Protein AF-A0EVQ6-F1 (afdb_monomer)

Foldseek 3Di:
DQLQDLPAAAADEDEDPVPDDCVVVVVDPLSVVLVVVLVRVLLVVVVVCVLCVPDQAADEAEDEPRPHPDPCSQVVSLVVSQVVVCVVSVRDRRYPYYHHDHCVPDPVSVVNCLLVQLLVCQCVVPDPDPVSQVVQCVVCVQQVHRGSQAAEDSPDTHYGYHYDDDVVVDDDPHHYDHGDGPNDHDDRD

Solvent-accessible surface area (backbone atoms only — not comparable to full-atom values): 11331 Å² total; per-residue (Å²): 114,68,75,77,39,81,90,52,65,45,75,50,75,48,70,60,76,89,74,60,67,38,84,85,24,84,72,32,68,60,54,41,50,54,52,51,52,40,49,52,53,49,52,54,54,50,52,52,46,69,75,35,78,91,50,93,66,80,39,77,43,79,38,57,78,68,96,49,94,53,92,55,51,61,62,51,45,49,53,52,44,32,57,54,43,16,70,73,54,84,65,46,66,42,66,78,46,70,43,78,42,62,47,93,81,28,71,69,51,44,53,50,52,52,54,49,49,35,42,51,37,43,67,64,72,71,64,80,50,69,69,59,46,53,51,27,40,54,54,14,48,42,34,62,36,91,49,47,67,50,26,36,52,92,83,52,70,54,70,24,37,39,67,64,77,56,75,92,79,45,84,82,92,61,59,72,43,85,74,49,48,71,56,73,70,81,78,87,126

InterPro domains:
  IPR024524 Protein of unknown function DUF3800 [PF12686] (51-119)

Radius of gyration: 17.31 Å; Cα contacts (8 Å, |Δi|>4): 218; chains: 1; bounding box: 45×44×40 Å

Organism: Vibrio cholerae (NCBI:txid666)

pLDDT: mean 90.24, std 6.18, range [57.62, 97.44]

Nearest PDB structures (foldseek):
  9bki-assembly1_B  TM=4.692E-01  e=4.356E+00  Acinetobacter baylyi
  8fhw-assembly1_A  TM=4.118E-01  e=7.231E+00  Cryptococcus neoformans H99
  6p6f-assembly1_B  TM=4.031E-01  e=8.208E+00  synthetic construct

Structure (mmCIF, N/CA/C/O backbone):
data_AF-A0EVQ6-F1
#
_entry.id   AF-A0EVQ6-F1
#
loop_
_atom_site.group_PDB
_atom_site.id
_atom_site.type_symbol
_atom_site.label_atom_id
_atom_site.label_alt_id
_atom_site.label_comp_id
_atom_site.label_asym_id
_atom_site.label_entity_id
_atom_site.label_seq_id
_atom_site.pdbx_PDB_ins_code
_atom_site.Cartn_x
_atom_site.Cartn_y
_atom_site.Cartn_z
_atom_site.occupancy
_atom_site.B_iso_or_equiv
_atom_site.auth_seq_id
_atom_site.auth_comp_id
_atom_site.auth_asym_id
_atom_site.auth_atom_id
_atom_site.pdbx_PDB_model_num
ATOM 1 N N . MET A 1 1 ? 9.489 -17.026 4.752 1.00 76.69 1 MET A N 1
ATOM 2 C CA . MET A 1 1 ? 8.547 -17.066 5.892 1.00 76.69 1 MET A CA 1
ATOM 3 C C . MET A 1 1 ? 7.233 -16.344 5.562 1.00 76.69 1 MET A C 1
ATOM 5 O O . MET A 1 1 ? 6.209 -17.010 5.566 1.00 76.69 1 MET A O 1
ATOM 9 N N . PHE A 1 2 ? 7.244 -15.071 5.125 1.00 93.62 2 PHE A N 1
ATOM 10 C CA . PHE A 1 2 ? 6.043 -14.277 4.763 1.00 93.62 2 PHE A CA 1
ATOM 11 C C . PHE A 1 2 ? 4.953 -15.026 3.969 1.00 93.62 2 PHE A C 1
ATOM 13 O O . PHE A 1 2 ? 3.821 -15.115 4.437 1.00 93.62 2 PHE A O 1
ATOM 20 N N . PHE A 1 3 ? 5.265 -15.594 2.795 1.00 94.38 3 PHE A N 1
ATOM 21 C CA . PHE A 1 3 ? 4.249 -16.200 1.914 1.00 94.38 3 PHE A CA 1
ATOM 22 C C . PHE A 1 3 ? 3.548 -17.437 2.492 1.00 94.38 3 PHE A C 1
ATOM 24 O O . PHE A 1 3 ? 2.441 -17.743 2.067 1.00 94.38 3 PHE A O 1
ATOM 31 N N . LYS A 1 4 ? 4.147 -18.110 3.482 1.00 94.38 4 LYS A N 1
ATOM 32 C CA . LYS A 1 4 ? 3.545 -19.275 4.149 1.00 94.38 4 LYS A CA 1
ATOM 33 C C . LYS A 1 4 ? 2.560 -18.887 5.261 1.00 94.38 4 LYS A C 1
ATOM 35 O O . LYS A 1 4 ? 1.714 -19.693 5.625 1.00 94.38 4 LYS A O 1
ATOM 40 N N . HIS A 1 5 ? 2.642 -17.667 5.796 1.00 94.75 5 HIS A N 1
ATOM 41 C CA . HIS A 1 5 ? 1.771 -17.214 6.884 1.00 94.75 5 HIS A CA 1
ATOM 42 C C . HIS A 1 5 ? 0.550 -16.479 6.341 1.00 94.75 5 HIS A C 1
ATOM 44 O O . HIS A 1 5 ? 0.656 -15.354 5.864 1.00 94.75 5 HIS A O 1
ATOM 50 N N . GLN A 1 6 ? -0.622 -17.098 6.421 1.00 91.19 6 GLN A N 1
ATOM 51 C CA . GLN A 1 6 ? -1.858 -16.575 5.824 1.00 91.19 6 GLN A CA 1
ATOM 52 C C . GLN A 1 6 ? -2.337 -15.248 6.444 1.00 91.19 6 GLN A C 1
ATOM 54 O O . GLN A 1 6 ? -3.019 -14.479 5.776 1.00 91.19 6 GLN A O 1
ATOM 59 N N . TRP A 1 7 ? -1.946 -14.966 7.689 1.00 90.50 7 TRP A N 1
ATOM 60 C CA . TRP A 1 7 ? -2.300 -13.754 8.436 1.00 90.50 7 TRP A CA 1
ATOM 61 C C . TRP A 1 7 ? -1.381 -12.552 8.155 1.00 90.50 7 TRP A C 1
ATOM 63 O O . TRP A 1 7 ? -1.706 -11.436 8.545 1.00 90.50 7 TRP A O 1
ATOM 73 N N . LEU A 1 8 ? -0.255 -12.753 7.459 1.00 94.44 8 LEU A N 1
ATOM 74 C CA . LEU A 1 8 ? 0.583 -11.657 6.970 1.00 94.44 8 LEU A CA 1
ATOM 75 C C . LEU A 1 8 ? 0.129 -11.231 5.578 1.00 94.44 8 LEU A C 1
ATOM 77 O O . LEU A 1 8 ? -0.040 -12.076 4.697 1.00 94.44 8 LEU A O 1
ATOM 81 N N . ALA A 1 9 ? 0.026 -9.931 5.339 1.00 95.56 9 ALA A N 1
ATOM 82 C CA . ALA A 1 9 ? -0.284 -9.386 4.027 1.00 95.56 9 ALA A CA 1
ATOM 83 C C . ALA A 1 9 ? 0.573 -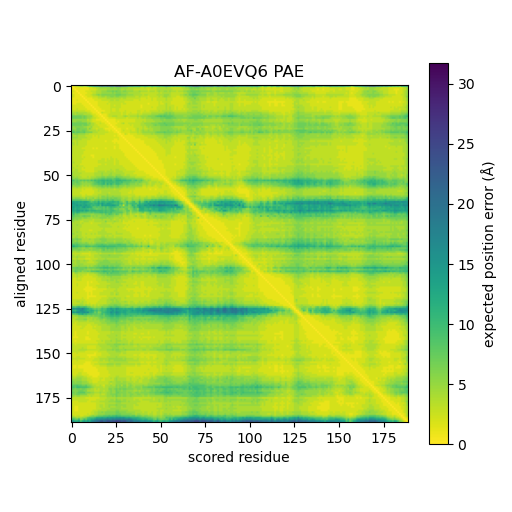8.153 3.738 1.00 95.56 9 ALA A C 1
ATOM 85 O O . ALA A 1 9 ? 0.945 -7.421 4.650 1.00 95.56 9 ALA A O 1
ATOM 86 N N . PHE A 1 10 ? 0.869 -7.930 2.461 1.00 96.56 10 PHE A N 1
ATOM 87 C CA . PHE A 1 10 ? 1.598 -6.763 1.979 1.00 96.56 10 PHE A CA 1
ATOM 88 C C . PHE A 1 10 ? 0.745 -6.045 0.945 1.00 96.56 10 PHE A C 1
ATOM 90 O O . PHE A 1 10 ? 0.234 -6.669 0.017 1.00 96.56 10 PHE A O 1
ATOM 97 N N . HIS A 1 11 ? 0.527 -4.752 1.151 1.00 96.38 11 HIS A N 1
ATOM 98 C CA . HIS A 1 11 ? -0.334 -3.930 0.310 1.00 96.38 11 HIS A CA 1
ATOM 99 C C . HIS A 1 11 ? 0.382 -2.607 0.070 1.00 96.38 11 HIS A C 1
ATOM 101 O O . HIS A 1 11 ? 0.681 -1.897 1.027 1.00 96.38 11 HIS A O 1
ATOM 107 N N . CYS A 1 12 ? 0.637 -2.262 -1.187 1.00 95.88 12 CYS A N 1
ATOM 108 C CA . CYS A 1 12 ? 1.266 -1.000 -1.551 1.00 95.88 12 CYS A CA 1
ATOM 109 C C . CYS A 1 12 ? 0.485 -0.277 -2.647 1.00 95.88 12 CYS A C 1
ATOM 111 O O . CYS A 1 12 ? -0.327 -0.865 -3.364 1.00 95.88 12 CYS A O 1
ATOM 113 N N . ILE A 1 13 ? 0.747 1.022 -2.763 1.00 94.69 13 ILE A N 1
ATOM 114 C CA . ILE A 1 13 ? 0.289 1.850 -3.872 1.00 94.69 13 ILE A CA 1
ATOM 115 C C . ILE A 1 13 ? 1.511 2.414 -4.592 1.00 94.69 13 ILE A C 1
ATOM 117 O O . ILE A 1 13 ? 2.420 2.948 -3.959 1.00 94.69 13 ILE A O 1
ATOM 121 N N . VAL A 1 14 ? 1.534 2.290 -5.915 1.00 93.69 14 VAL A N 1
ATOM 122 C CA . VAL A 1 14 ? 2.584 2.835 -6.773 1.00 93.69 14 VAL A CA 1
ATOM 123 C C . VAL A 1 14 ? 1.986 3.965 -7.592 1.00 93.69 14 VAL A C 1
ATOM 125 O O . VAL A 1 14 ? 1.021 3.772 -8.329 1.00 93.69 14 VAL A O 1
ATOM 128 N N . ILE A 1 15 ? 2.562 5.157 -7.455 1.00 92.19 15 ILE A N 1
ATOM 129 C CA . ILE A 1 15 ? 2.082 6.374 -8.110 1.00 92.19 15 ILE A CA 1
ATOM 130 C C . ILE A 1 15 ? 3.262 7.040 -8.791 1.00 92.19 15 ILE A C 1
ATOM 132 O O . ILE A 1 15 ? 4.271 7.348 -8.153 1.00 92.19 15 ILE A O 1
ATOM 136 N N . ARG A 1 16 ? 3.145 7.297 -10.094 1.00 90.12 16 ARG A N 1
ATOM 137 C CA . ARG A 1 16 ? 4.169 8.070 -10.795 1.00 90.12 16 ARG A CA 1
ATOM 138 C C . ARG A 1 16 ? 4.011 9.545 -10.468 1.00 90.12 16 ARG A C 1
ATOM 140 O O . ARG A 1 16 ? 2.922 10.100 -10.531 1.00 90.12 16 ARG A O 1
ATOM 147 N N . LYS A 1 17 ? 5.120 10.221 -10.183 1.00 88.75 17 LYS A N 1
ATOM 148 C CA . LYS A 1 17 ? 5.089 11.652 -9.852 1.00 88.75 17 LYS A CA 1
ATOM 149 C C . LYS A 1 17 ? 4.441 12.500 -10.958 1.00 88.75 17 LYS A C 1
ATOM 151 O O . LYS A 1 17 ? 3.703 13.424 -10.649 1.00 88.75 17 LYS A O 1
ATOM 156 N N . GLY A 1 18 ? 4.679 12.156 -12.228 1.00 88.12 18 GLY A N 1
ATOM 157 C CA . GLY A 1 18 ? 4.167 12.900 -13.385 1.00 88.12 18 GLY A CA 1
ATOM 158 C C . GLY A 1 18 ? 2.652 12.816 -13.609 1.00 88.12 18 GLY A C 1
ATOM 159 O O . GLY A 1 18 ? 2.107 13.681 -14.284 1.00 88.12 18 GLY A O 1
ATOM 160 N N . ILE A 1 19 ? 1.966 11.821 -13.033 1.00 89.62 19 ILE A N 1
ATOM 161 C CA . ILE A 1 19 ? 0.504 11.680 -13.166 1.00 89.62 19 ILE A CA 1
ATOM 162 C C . ILE A 1 19 ? -0.264 12.338 -12.013 1.00 89.62 19 ILE A C 1
ATOM 164 O O . ILE A 1 19 ? -1.486 12.419 -12.065 1.00 89.62 19 ILE A O 1
ATOM 168 N N . VAL A 1 20 ? 0.428 12.814 -10.973 1.00 91.12 20 VAL A N 1
ATOM 169 C CA . VAL A 1 20 ? -0.210 13.487 -9.835 1.00 91.12 20 VAL A CA 1
ATOM 170 C C . VAL A 1 20 ? -0.628 14.897 -10.246 1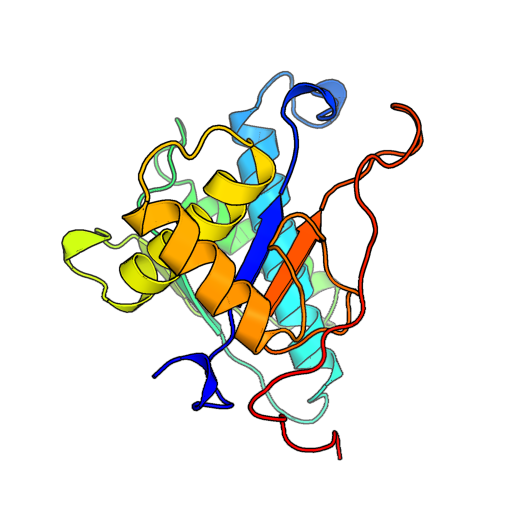.00 91.12 20 VAL A C 1
ATOM 172 O O . VAL A 1 20 ? 0.215 15.768 -10.473 1.00 91.12 20 VAL A O 1
ATOM 175 N N . ASP A 1 21 ? -1.936 15.147 -10.294 1.00 91.00 21 ASP A N 1
ATOM 176 C CA . ASP A 1 21 ? -2.463 16.495 -10.498 1.00 91.00 21 ASP A CA 1
ATOM 177 C C . ASP A 1 21 ? -2.447 17.290 -9.187 1.00 91.00 21 ASP A C 1
ATOM 179 O O . ASP A 1 21 ? -3.324 17.180 -8.328 1.00 91.00 21 ASP A O 1
ATOM 183 N N . LYS A 1 22 ? -1.427 18.138 -9.051 1.00 90.94 22 LYS A N 1
ATOM 184 C CA . LYS A 1 22 ? -1.206 18.977 -7.870 1.00 90.94 22 LYS A CA 1
ATOM 185 C C . LYS A 1 22 ? -2.344 19.954 -7.556 1.00 90.94 22 LYS A C 1
ATOM 187 O O . LYS A 1 22 ? -2.376 20.459 -6.435 1.00 90.94 22 LYS A O 1
ATOM 192 N N . LYS A 1 23 ? -3.269 20.228 -8.484 1.00 92.69 23 LYS A N 1
ATOM 193 C CA . LYS A 1 23 ? -4.424 21.108 -8.224 1.00 92.69 23 LYS A CA 1
ATOM 194 C C . LYS A 1 23 ? -5.317 20.567 -7.107 1.00 92.69 23 LYS A C 1
ATOM 196 O O . LYS A 1 23 ? -5.897 21.347 -6.365 1.00 92.69 23 LYS A O 1
ATOM 201 N N . TYR A 1 24 ? -5.360 19.246 -6.925 1.00 91.12 24 TYR A N 1
ATOM 202 C CA . TYR A 1 24 ? -6.093 18.599 -5.828 1.00 91.12 24 TYR A CA 1
ATOM 203 C C . TYR A 1 24 ? -5.297 18.520 -4.514 1.00 91.12 24 TYR A C 1
ATOM 205 O O . TYR A 1 24 ? -5.753 17.928 -3.524 1.00 91.12 24 TYR A O 1
ATOM 213 N N . HIS A 1 25 ? -4.090 19.083 -4.495 1.00 92.50 25 HIS A N 1
ATOM 214 C CA . HIS A 1 25 ? -3.109 18.934 -3.424 1.00 92.50 25 HIS A CA 1
ATOM 215 C C . HIS A 1 25 ? -2.424 20.258 -3.075 1.00 92.50 25 HIS A C 1
ATOM 217 O O . HIS A 1 25 ? -1.292 20.235 -2.612 1.00 92.50 25 HIS A O 1
ATOM 223 N N . ASP A 1 26 ? -3.076 21.397 -3.314 1.00 91.25 26 ASP A N 1
ATOM 224 C CA . ASP A 1 26 ? -2.560 22.733 -2.978 1.00 91.25 26 ASP A CA 1
ATOM 225 C C . ASP A 1 26 ? -1.154 23.005 -3.544 1.00 91.25 26 ASP A C 1
ATOM 227 O O . ASP A 1 26 ? -0.331 23.689 -2.942 1.00 91.25 26 ASP A O 1
ATOM 231 N N . GLY A 1 27 ? -0.835 22.421 -4.705 1.00 91.06 27 GLY A N 1
ATOM 232 C CA . GLY A 1 27 ? 0.500 22.538 -5.290 1.00 91.06 27 GLY A CA 1
ATOM 233 C C . GLY A 1 27 ? 1.577 21.658 -4.633 1.00 91.06 27 GLY A C 1
ATOM 234 O O . GLY A 1 27 ? 2.727 21.711 -5.075 1.00 91.06 27 GLY A O 1
ATOM 235 N N . ASP A 1 28 ? 1.238 20.836 -3.635 1.00 89.56 28 ASP A N 1
ATOM 236 C CA . ASP A 1 28 ? 2.178 20.130 -2.761 1.00 89.56 28 ASP A CA 1
ATOM 237 C C . ASP A 1 28 ? 2.156 18.598 -2.934 1.00 89.56 28 ASP A C 1
ATOM 239 O O . ASP A 1 28 ? 1.167 17.909 -2.670 1.00 89.56 28 ASP A O 1
ATOM 243 N N . TYR A 1 29 ? 3.304 18.040 -3.328 1.00 89.81 29 TYR A N 1
ATOM 244 C CA . TYR A 1 29 ? 3.495 16.592 -3.426 1.00 89.81 29 TYR A CA 1
ATOM 245 C C . TYR A 1 29 ? 3.495 15.888 -2.064 1.00 89.81 29 TYR A C 1
ATOM 247 O O . TYR A 1 29 ? 3.107 14.723 -2.002 1.00 89.81 29 TYR A O 1
ATOM 255 N N . ASP A 1 30 ? 3.893 16.564 -0.982 1.00 88.50 30 ASP A N 1
ATOM 256 C CA . ASP A 1 30 ? 3.803 15.997 0.367 1.00 88.50 30 ASP A CA 1
ATOM 257 C C . ASP A 1 30 ? 2.337 15.773 0.757 1.00 88.50 30 ASP A C 1
ATOM 259 O O . ASP A 1 30 ? 1.945 14.687 1.190 1.00 88.50 30 ASP A O 1
ATOM 263 N N . LEU A 1 31 ? 1.487 16.777 0.519 1.00 89.75 31 LEU A N 1
ATOM 264 C CA . LEU A 1 31 ? 0.053 16.642 0.741 1.00 89.75 31 LEU A CA 1
ATOM 265 C C . LEU A 1 31 ? -0.554 15.544 -0.143 1.00 89.75 31 LEU A C 1
ATOM 267 O O . LEU A 1 31 ? -1.395 14.777 0.331 1.00 89.75 31 LEU A O 1
ATOM 271 N N . ALA A 1 32 ? -0.119 15.431 -1.402 1.00 92.44 32 ALA A N 1
ATOM 272 C CA . ALA A 1 32 ? -0.528 14.337 -2.279 1.00 92.44 32 ALA A CA 1
ATOM 273 C C . ALA A 1 32 ? -0.167 12.969 -1.682 1.00 92.44 32 ALA A C 1
ATOM 275 O O . ALA A 1 32 ? -1.049 12.126 -1.504 1.00 92.44 32 ALA A O 1
ATOM 276 N N . MET A 1 33 ? 1.094 12.773 -1.286 1.00 90.31 33 MET A N 1
ATOM 277 C CA . MET A 1 33 ? 1.577 11.545 -0.650 1.00 90.31 33 MET A CA 1
ATOM 278 C C . MET A 1 33 ? 0.745 11.189 0.589 1.00 90.31 33 MET A C 1
ATOM 280 O O . MET A 1 33 ? 0.260 10.062 0.695 1.00 90.31 33 MET A O 1
ATOM 284 N N . ARG A 1 34 ? 0.499 12.150 1.489 1.00 89.69 34 ARG A N 1
ATOM 285 C CA . ARG A 1 34 ? -0.314 11.933 2.697 1.00 89.69 34 ARG A CA 1
ATOM 286 C C . ARG A 1 34 ? -1.756 11.541 2.370 1.00 89.69 34 ARG A C 1
ATOM 288 O O . ARG A 1 34 ? -2.289 10.620 2.994 1.00 89.69 34 ARG A O 1
ATOM 295 N N . LYS A 1 35 ? -2.391 12.179 1.378 1.00 92.31 35 LYS A N 1
ATOM 296 C CA . LYS A 1 35 ? -3.745 11.805 0.922 1.00 92.31 35 LYS A CA 1
ATOM 297 C C . LYS A 1 35 ? -3.766 10.396 0.323 1.00 92.31 35 LYS A C 1
ATOM 299 O O . LYS A 1 35 ? -4.670 9.623 0.633 1.00 92.31 35 LYS A O 1
ATOM 304 N N . HIS A 1 36 ? -2.769 10.033 -0.482 1.00 93.12 36 HIS A N 1
ATOM 305 C CA . HIS A 1 36 ? -2.664 8.696 -1.069 1.00 93.12 36 HIS A CA 1
ATOM 306 C C . HIS A 1 36 ? -2.434 7.608 -0.017 1.00 93.12 36 HIS A C 1
ATOM 308 O O . HIS A 1 36 ? -3.124 6.589 -0.041 1.00 93.12 36 HIS A O 1
ATOM 314 N N . PHE A 1 37 ? -1.542 7.843 0.947 1.00 91.25 37 PHE A N 1
ATOM 315 C CA . PHE A 1 37 ? -1.323 6.933 2.071 1.00 91.25 37 PHE A CA 1
ATOM 316 C C . PHE A 1 37 ? -2.600 6.757 2.906 1.00 91.25 37 PHE A C 1
ATOM 318 O O . PHE A 1 37 ? -3.039 5.632 3.151 1.00 91.25 37 PHE A O 1
ATOM 325 N N . THR A 1 38 ? -3.273 7.866 3.237 1.00 92.56 38 THR A N 1
ATOM 326 C CA . THR A 1 38 ? -4.577 7.845 3.922 1.00 92.56 38 THR A CA 1
ATOM 327 C C . THR A 1 38 ? -5.597 7.010 3.151 1.00 92.56 38 THR A C 1
ATOM 329 O O . THR A 1 38 ? -6.291 6.173 3.732 1.00 92.56 38 THR A O 1
ATOM 332 N N . LYS A 1 39 ? -5.659 7.184 1.826 1.00 93.00 39 LYS A N 1
ATOM 333 C CA . LYS A 1 39 ? -6.581 6.446 0.961 1.00 93.00 39 LYS A CA 1
ATOM 334 C C . LYS A 1 39 ? -6.274 4.951 0.914 1.00 93.00 39 LYS A C 1
ATOM 336 O O . LYS A 1 39 ? -7.216 4.154 0.928 1.00 93.00 39 LYS A O 1
ATOM 341 N N . LEU A 1 40 ? -4.997 4.566 0.864 1.00 93.38 40 LEU A N 1
ATOM 342 C CA . LEU A 1 40 ? -4.581 3.165 0.916 1.00 93.38 40 LEU A CA 1
ATOM 343 C C . LEU A 1 40 ? -5.107 2.517 2.199 1.00 93.38 40 LEU A C 1
ATOM 345 O O . LEU A 1 40 ? -5.881 1.563 2.121 1.00 93.38 40 LEU A O 1
ATOM 349 N N . ILE A 1 41 ? -4.780 3.087 3.361 1.00 93.56 41 ILE A N 1
ATOM 350 C CA . ILE A 1 41 ? -5.194 2.545 4.661 1.00 93.56 41 ILE A CA 1
ATOM 351 C C . ILE A 1 41 ? -6.718 2.478 4.782 1.00 93.56 41 ILE A C 1
ATOM 353 O O . ILE A 1 41 ? -7.259 1.423 5.118 1.00 93.56 41 ILE A O 1
ATOM 357 N N . GLN A 1 42 ? -7.426 3.558 4.435 1.00 93.50 42 GLN A N 1
ATOM 358 C CA . GLN A 1 42 ? -8.890 3.591 4.464 1.00 93.50 42 GLN A CA 1
ATOM 359 C C . GLN A 1 42 ? -9.489 2.449 3.633 1.00 93.50 42 GLN A C 1
ATOM 361 O O . GLN A 1 42 ? -10.419 1.769 4.072 1.00 93.50 42 GLN A O 1
ATOM 366 N N . THR A 1 43 ? -8.955 2.227 2.430 1.00 92.62 43 THR A N 1
ATOM 367 C CA . THR A 1 43 ? -9.440 1.189 1.514 1.00 92.62 43 THR A CA 1
ATOM 368 C C . THR A 1 43 ? -9.250 -0.203 2.113 1.00 92.62 43 THR A C 1
ATOM 370 O O . THR A 1 43 ? -10.155 -1.033 2.019 1.00 92.62 43 THR A O 1
ATOM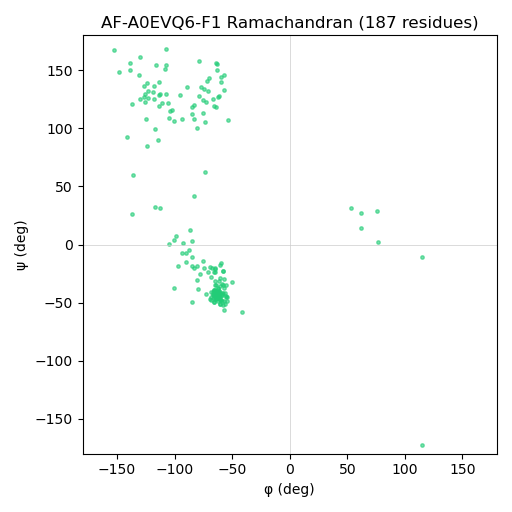 373 N N . LYS A 1 44 ? -8.114 -0.463 2.773 1.00 92.75 44 LYS A N 1
ATOM 374 C CA . LYS A 1 44 ? -7.832 -1.775 3.377 1.00 92.75 44 LYS A CA 1
ATOM 375 C C . LYS A 1 44 ? -8.661 -2.034 4.628 1.00 92.75 44 LYS A C 1
ATOM 377 O O . LYS A 1 44 ? -9.261 -3.100 4.729 1.00 92.75 44 LYS A O 1
ATOM 382 N N . ILE A 1 45 ? -8.806 -1.041 5.503 1.00 93.88 45 ILE A N 1
ATOM 383 C CA . ILE A 1 45 ? -9.710 -1.132 6.658 1.00 93.88 45 ILE A CA 1
ATOM 384 C C . ILE A 1 45 ? -11.151 -1.381 6.194 1.00 93.88 45 ILE A C 1
ATOM 386 O O . ILE A 1 45 ? -11.826 -2.266 6.711 1.00 93.88 45 ILE A O 1
ATOM 390 N N . SER A 1 46 ? -11.600 -0.670 5.156 1.00 91.56 46 SER A N 1
ATOM 391 C CA . SER A 1 46 ? -12.932 -0.869 4.571 1.00 91.56 46 SER A CA 1
ATOM 392 C C . SER A 1 46 ? -13.143 -2.267 4.014 1.00 91.56 46 SER A C 1
ATOM 394 O O . SER A 1 46 ? -14.230 -2.819 4.160 1.00 91.56 46 SER A O 1
ATOM 396 N N . ALA A 1 47 ? -12.132 -2.845 3.364 1.00 90.38 47 ALA A N 1
ATOM 397 C CA . ALA A 1 47 ? -12.219 -4.206 2.852 1.00 90.38 47 ALA A CA 1
ATOM 398 C C . ALA A 1 47 ? -12.363 -5.229 3.990 1.00 90.38 47 ALA A C 1
ATOM 400 O O . ALA A 1 47 ? -13.164 -6.151 3.871 1.00 90.38 47 ALA A O 1
ATOM 401 N N . ILE A 1 48 ? -11.638 -5.038 5.098 1.00 90.25 48 ILE A N 1
ATOM 402 C CA . ILE A 1 48 ? -11.703 -5.913 6.277 1.00 90.25 48 ILE A CA 1
ATOM 403 C C . ILE A 1 48 ? -13.061 -5.789 6.972 1.00 90.25 48 ILE A C 1
ATOM 405 O O . ILE A 1 48 ? -13.704 -6.804 7.219 1.00 90.25 48 ILE A O 1
ATOM 409 N N . HIS A 1 49 ? -13.537 -4.564 7.211 1.00 88.88 49 HIS A N 1
ATOM 410 C CA . HIS A 1 49 ? -14.846 -4.325 7.824 1.00 88.88 49 HIS A CA 1
ATOM 411 C C . HIS A 1 49 ? -15.981 -4.954 6.994 1.00 88.88 49 HIS A C 1
ATOM 413 O O . HIS A 1 49 ? -16.829 -5.657 7.531 1.00 88.88 49 HIS A O 1
ATOM 419 N N . LYS A 1 50 ? -15.944 -4.811 5.659 1.00 88.44 50 LYS A N 1
ATOM 420 C CA . LYS A 1 50 ? -16.910 -5.463 4.754 1.00 88.44 50 LYS A CA 1
ATOM 421 C C . LYS A 1 50 ? -16.826 -6.990 4.764 1.00 88.44 50 LYS A C 1
ATOM 423 O O . LYS A 1 50 ? -17.845 -7.644 4.584 1.00 88.44 50 LYS A O 1
ATOM 428 N N . ALA A 1 51 ? -15.630 -7.553 4.921 1.00 87.75 51 ALA A N 1
ATOM 429 C CA . ALA A 1 51 ? -15.438 -9.000 4.984 1.00 87.75 51 ALA A CA 1
ATOM 430 C C . ALA A 1 51 ? -15.903 -9.601 6.322 1.00 87.75 51 ALA A C 1
ATOM 432 O O . ALA A 1 51 ? -16.157 -10.801 6.398 1.00 87.75 51 ALA A O 1
ATOM 433 N N . HIS A 1 52 ? -16.018 -8.782 7.372 1.00 88.50 52 HIS A N 1
ATOM 434 C CA . HIS A 1 52 ? -16.374 -9.220 8.719 1.00 88.50 52 HIS A CA 1
ATOM 435 C C . HIS A 1 52 ? -17.417 -8.290 9.368 1.00 88.50 52 HIS A C 1
ATOM 437 O O . HIS A 1 52 ? -17.153 -7.741 10.436 1.00 88.50 52 HIS A O 1
ATOM 443 N N . PRO A 1 53 ? -18.618 -8.137 8.777 1.00 85.88 53 PRO A N 1
ATOM 444 C CA . PRO A 1 53 ? -19.599 -7.132 9.205 1.00 85.88 53 PRO A CA 1
ATOM 445 C C . PRO A 1 53 ? -20.140 -7.354 10.625 1.00 85.88 53 PRO A C 1
ATOM 447 O O . PRO A 1 53 ? -20.637 -6.427 11.247 1.00 85.88 53 PRO A O 1
ATOM 450 N N . GLN A 1 54 ? -20.047 -8.579 11.147 1.00 86.81 54 GLN A N 1
ATOM 451 C CA . GLN A 1 54 ? -20.493 -8.929 12.501 1.00 86.81 54 GLN A CA 1
ATOM 452 C C . GLN A 1 54 ? -19.380 -8.831 13.555 1.00 86.81 54 GLN A C 1
ATOM 454 O O . GLN A 1 54 ? -19.602 -9.168 14.716 1.00 86.81 54 GLN A O 1
ATOM 459 N N . ARG A 1 55 ? -18.162 -8.433 13.168 1.00 86.56 55 ARG A N 1
ATOM 460 C CA . ARG A 1 55 ? -17.022 -8.333 14.083 1.00 86.56 55 ARG A CA 1
ATOM 461 C C . ARG A 1 55 ? -16.627 -6.880 14.255 1.00 86.56 55 ARG A C 1
ATOM 463 O O . ARG A 1 55 ? -16.332 -6.190 13.281 1.00 86.56 55 ARG A O 1
ATOM 470 N N . GLN A 1 56 ? -16.503 -6.458 15.508 1.00 85.69 56 GLN A N 1
ATOM 471 C CA . GLN A 1 56 ? -15.815 -5.213 15.806 1.00 85.69 56 GLN A CA 1
ATOM 472 C C . GLN A 1 56 ? -14.344 -5.358 15.393 1.00 85.69 56 GLN A C 1
ATOM 474 O O . GLN A 1 56 ? -13.630 -6.231 15.886 1.00 85.69 56 GLN A O 1
ATOM 479 N N . CYS A 1 57 ? -13.906 -4.528 14.448 1.00 89.25 57 CYS A N 1
ATOM 480 C CA . CYS A 1 57 ? -12.541 -4.544 13.934 1.00 89.25 57 CYS A CA 1
ATOM 481 C C . CYS A 1 57 ? -11.769 -3.344 14.480 1.00 89.25 57 CYS A C 1
ATOM 483 O O . CYS A 1 57 ? -12.147 -2.197 14.238 1.00 89.25 57 CYS A O 1
ATOM 485 N N . GLU A 1 58 ? -10.663 -3.608 15.169 1.00 93.44 58 GLU A N 1
ATOM 486 C CA . GLU A 1 58 ? -9.774 -2.573 15.692 1.00 93.44 58 GLU A CA 1
ATOM 487 C C . GLU A 1 58 ? -8.412 -2.617 15.005 1.00 93.44 58 GLU A C 1
ATOM 489 O O . GLU A 1 58 ? -7.851 -3.687 14.770 1.00 93.44 58 GLU A O 1
ATOM 494 N N . PHE A 1 59 ? -7.861 -1.440 14.713 1.00 94.75 59 PHE A N 1
ATOM 495 C CA . PHE A 1 59 ? -6.600 -1.297 13.994 1.00 94.75 59 PHE A CA 1
ATOM 496 C C . PHE A 1 59 ? -5.596 -0.492 14.810 1.00 94.75 59 PHE A C 1
ATOM 498 O O . PHE A 1 59 ? -5.902 0.590 15.320 1.00 94.75 59 PHE A O 1
ATOM 505 N N . ARG A 1 60 ? -4.375 -1.020 14.891 1.00 94.69 60 ARG A N 1
ATOM 506 C CA . ARG A 1 60 ? -3.188 -0.340 15.412 1.00 94.69 60 ARG A CA 1
ATOM 507 C C . ARG A 1 60 ? -2.233 -0.147 14.250 1.00 94.69 60 ARG A C 1
ATOM 509 O O . ARG A 1 60 ? -1.981 -1.098 13.512 1.00 94.69 60 ARG A O 1
ATOM 516 N N . ILE A 1 61 ? -1.760 1.075 14.063 1.00 92.94 61 ILE A N 1
ATOM 517 C CA . ILE A 1 61 ? -0.923 1.431 12.923 1.00 92.94 61 ILE A CA 1
ATOM 518 C C . ILE A 1 61 ? 0.427 1.890 13.444 1.00 92.94 61 ILE A C 1
ATOM 520 O O . ILE A 1 61 ? 0.512 2.803 14.262 1.00 92.94 61 ILE A O 1
ATOM 524 N N . GLU A 1 62 ? 1.473 1.255 12.941 1.00 91.75 62 GLU A N 1
ATOM 525 C CA . GLU A 1 62 ? 2.852 1.677 13.143 1.00 91.75 62 GLU A CA 1
ATOM 526 C C . GLU A 1 62 ? 3.343 2.265 11.825 1.00 91.75 62 GLU A C 1
ATOM 528 O O . GLU A 1 62 ? 3.135 1.670 10.764 1.00 91.75 62 GLU A O 1
ATOM 533 N N . VAL A 1 63 ? 3.918 3.462 11.883 1.00 87.88 63 VAL A N 1
ATOM 534 C CA . VAL A 1 63 ? 4.446 4.164 10.712 1.00 87.88 63 VAL A CA 1
ATOM 535 C C . VAL A 1 63 ? 5.912 4.497 10.939 1.00 87.88 63 VAL A C 1
ATOM 537 O O . VAL A 1 63 ? 6.293 4.907 12.033 1.00 87.88 63 VAL A O 1
ATOM 540 N N . ASP A 1 64 ? 6.727 4.337 9.901 1.00 85.69 64 ASP A N 1
ATOM 541 C CA . ASP A 1 64 ? 8.052 4.962 9.859 1.00 85.69 64 ASP A CA 1
ATOM 542 C C . ASP A 1 64 ? 7.872 6.494 9.863 1.00 85.69 64 ASP A C 1
ATOM 544 O O . ASP A 1 64 ? 6.795 6.967 9.458 1.00 85.69 64 ASP A O 1
ATOM 548 N N . PRO A 1 65 ? 8.856 7.302 10.311 1.00 79.88 65 PRO A N 1
ATOM 549 C CA . PRO A 1 65 ? 8.754 8.750 10.255 1.00 79.88 65 PRO A CA 1
ATOM 550 C C . PRO A 1 65 ? 8.436 9.194 8.829 1.00 79.88 65 PRO A C 1
ATOM 552 O O . PRO A 1 65 ? 9.272 9.139 7.927 1.00 79.88 65 PRO A O 1
ATOM 555 N N . LEU A 1 66 ? 7.188 9.624 8.619 1.00 70.62 66 LEU A N 1
ATOM 556 C CA . LEU A 1 66 ? 6.736 10.049 7.304 1.00 70.62 66 LEU A CA 1
ATOM 557 C C . LEU A 1 66 ? 7.667 11.172 6.827 1.00 70.62 66 LEU A C 1
ATOM 559 O O . LEU A 1 66 ? 7.900 12.106 7.602 1.00 70.62 66 LEU A O 1
ATOM 563 N N . PRO A 1 67 ? 8.165 11.136 5.575 1.00 66.88 67 PRO A N 1
ATOM 564 C CA . PRO A 1 67 ? 9.021 12.177 5.013 1.00 66.88 67 PRO A CA 1
ATOM 565 C C . PRO A 1 67 ? 8.177 13.417 4.691 1.00 66.88 67 PRO A C 1
ATOM 567 O O . PRO A 1 67 ? 8.006 13.816 3.542 1.00 66.88 67 PRO A O 1
ATOM 570 N N . SER A 1 68 ? 7.590 13.989 5.734 1.00 71.62 68 SER A N 1
ATOM 571 C CA . SER A 1 68 ? 6.623 15.064 5.706 1.00 71.62 68 SER A CA 1
ATOM 572 C C . SER A 1 68 ? 7.196 16.261 6.435 1.00 71.62 68 SER A C 1
ATOM 574 O O . SER A 1 68 ? 7.738 16.166 7.535 1.00 71.62 68 SER A O 1
ATOM 576 N N . ARG A 1 69 ? 7.004 17.434 5.833 1.00 73.75 69 ARG A N 1
ATOM 577 C CA . ARG A 1 69 ? 7.371 18.716 6.448 1.00 73.75 69 ARG A CA 1
ATOM 578 C C . ARG A 1 69 ? 6.499 19.033 7.667 1.00 73.75 69 ARG A C 1
ATOM 580 O O . ARG A 1 69 ? 6.874 19.841 8.512 1.00 73.75 69 ARG A O 1
ATOM 587 N N . TYR A 1 70 ? 5.334 18.395 7.768 1.00 71.81 70 TYR A N 1
ATOM 588 C CA . TYR A 1 70 ? 4.429 18.540 8.895 1.00 71.81 70 TYR A CA 1
ATOM 589 C C . TYR A 1 70 ? 4.815 17.587 10.032 1.00 71.81 70 TYR A C 1
ATOM 591 O O . TYR A 1 70 ? 4.649 16.374 9.911 1.00 71.81 70 TYR A O 1
ATOM 599 N N . LYS A 1 71 ? 5.280 18.155 11.152 1.00 71.94 71 LYS A N 1
ATOM 600 C CA . LYS A 1 71 ? 5.782 17.425 12.335 1.00 71.94 71 LYS A CA 1
ATOM 601 C C . LYS A 1 71 ? 4.762 16.497 13.012 1.00 71.94 71 LYS A C 1
ATOM 603 O O . LYS A 1 71 ? 5.163 15.655 13.797 1.00 71.94 71 LYS A O 1
ATOM 608 N N . LYS A 1 72 ? 3.465 16.671 12.737 1.00 80.44 72 LYS A N 1
ATOM 609 C CA . LYS A 1 72 ? 2.350 15.899 13.320 1.00 80.44 72 LYS A CA 1
ATOM 610 C C . LYS A 1 72 ? 1.587 15.101 12.255 1.00 80.44 72 LYS A C 1
ATOM 612 O O . LYS A 1 72 ? 0.359 15.002 12.287 1.00 80.44 72 LYS A O 1
ATOM 617 N N . ALA A 1 73 ? 2.288 14.649 11.215 1.00 80.31 73 ALA A N 1
ATOM 618 C CA . ALA A 1 73 ? 1.676 13.984 10.063 1.00 80.31 73 ALA A CA 1
ATOM 619 C C . ALA A 1 73 ? 0.938 12.698 10.432 1.00 80.31 73 ALA A C 1
ATOM 621 O O . ALA A 1 73 ? -0.124 12.438 9.872 1.00 80.31 73 ALA A O 1
ATOM 622 N N . ASP A 1 74 ? 1.460 11.952 11.394 1.00 81.25 74 ASP A N 1
ATOM 623 C CA . ASP A 1 74 ? 0.843 10.782 12.008 1.00 81.25 74 ASP A CA 1
ATOM 624 C C . ASP A 1 74 ? -0.447 11.133 12.770 1.00 81.25 74 ASP A C 1
ATOM 626 O O . ASP A 1 74 ? -1.484 10.515 12.518 1.00 81.25 74 ASP A O 1
ATOM 630 N N . GLU A 1 75 ? -0.447 12.180 13.607 1.00 85.19 75 GLU A N 1
ATOM 631 C CA . GLU A 1 75 ? -1.662 12.660 14.290 1.00 85.19 75 GLU A CA 1
ATOM 632 C C . GLU A 1 75 ? -2.736 13.117 13.287 1.00 85.19 75 GLU A C 1
ATOM 634 O O . GLU A 1 75 ? -3.926 12.817 13.437 1.00 85.19 75 GLU A O 1
ATOM 639 N N . ALA A 1 76 ? -2.335 13.873 12.260 1.00 87.94 76 ALA A N 1
ATOM 640 C CA . ALA A 1 76 ? -3.249 14.343 11.223 1.00 87.94 76 ALA A CA 1
ATOM 641 C C . ALA A 1 76 ? -3.813 13.173 10.414 1.00 87.94 76 ALA A C 1
ATOM 643 O O . ALA A 1 76 ? -5.019 13.129 10.170 1.00 87.94 76 ALA A O 1
ATOM 644 N N . PHE A 1 77 ? -2.968 12.209 10.043 1.00 90.12 77 PHE A N 1
ATOM 645 C CA . PHE A 1 77 ? -3.393 10.974 9.397 1.00 90.12 77 PHE A CA 1
ATOM 646 C C . PHE A 1 77 ? -4.412 10.224 10.261 1.00 90.12 77 PHE A C 1
ATOM 648 O O . PHE A 1 77 ? -5.481 9.886 9.755 1.00 90.12 77 PHE A O 1
ATOM 655 N N . HIS A 1 78 ? -4.145 10.037 11.559 1.00 93.19 78 HIS A N 1
ATOM 656 C CA . HIS A 1 78 ? -5.059 9.355 12.479 1.00 93.19 78 HIS A CA 1
ATOM 657 C C . HIS A 1 78 ? -6.438 10.017 12.490 1.00 93.19 78 HIS A C 1
ATOM 659 O O . HIS A 1 78 ? -7.447 9.346 12.264 1.00 93.19 78 HIS A O 1
ATOM 665 N N . LYS A 1 79 ? -6.483 11.342 12.681 1.00 92.50 79 LYS A N 1
ATOM 666 C CA . LYS A 1 79 ? -7.728 12.125 12.722 1.00 92.50 79 LYS A CA 1
ATOM 667 C C . LYS A 1 79 ? -8.485 12.066 11.397 1.00 92.50 79 LYS A C 1
ATOM 669 O O . LYS A 1 79 ? -9.688 11.813 11.389 1.00 92.50 79 LYS A O 1
ATOM 674 N N . ILE A 1 80 ? -7.801 12.294 10.276 1.00 92.25 80 ILE A N 1
ATOM 675 C CA . ILE A 1 80 ? -8.424 12.319 8.946 1.00 92.25 80 ILE A CA 1
ATOM 676 C C . ILE A 1 80 ? -8.956 10.931 8.585 1.00 92.25 80 ILE A C 1
ATOM 678 O O . ILE A 1 80 ? -10.125 10.812 8.217 1.00 92.25 80 ILE A O 1
ATOM 682 N N . ALA A 1 81 ? -8.139 9.884 8.735 1.00 93.25 81 ALA A N 1
ATOM 683 C CA . ALA A 1 81 ? -8.528 8.516 8.415 1.00 93.25 81 ALA A CA 1
ATOM 684 C C . ALA A 1 81 ? -9.752 8.085 9.233 1.00 93.25 81 ALA A C 1
ATOM 686 O O . ALA A 1 81 ? -10.741 7.632 8.659 1.00 93.25 81 ALA A O 1
ATOM 687 N N . ASN A 1 82 ? -9.742 8.306 10.550 1.00 94.62 82 ASN A N 1
ATOM 688 C CA . ASN A 1 82 ? -10.883 7.975 11.399 1.00 94.62 82 ASN A CA 1
ATOM 689 C C . ASN A 1 82 ? -12.133 8.794 11.076 1.00 94.62 82 ASN A C 1
ATOM 691 O O . ASN A 1 82 ? -13.218 8.230 11.050 1.00 94.62 82 ASN A O 1
ATOM 695 N N . ASN A 1 83 ? -12.017 10.090 10.774 1.00 94.00 83 ASN A N 1
ATOM 696 C CA . ASN A 1 83 ? -13.175 10.893 10.370 1.00 94.00 83 ASN A CA 1
ATOM 697 C C . ASN A 1 83 ? -13.805 10.388 9.064 1.00 94.00 83 ASN A C 1
ATOM 699 O O . ASN A 1 83 ? -15.028 10.393 8.923 1.00 94.00 83 ASN A O 1
ATOM 703 N N . MET A 1 84 ? -12.988 9.939 8.109 1.00 92.50 84 MET A N 1
ATOM 704 C CA . MET A 1 84 ? -13.476 9.339 6.866 1.00 92.50 84 MET A CA 1
ATOM 705 C C . MET A 1 84 ? -14.151 7.987 7.118 1.00 92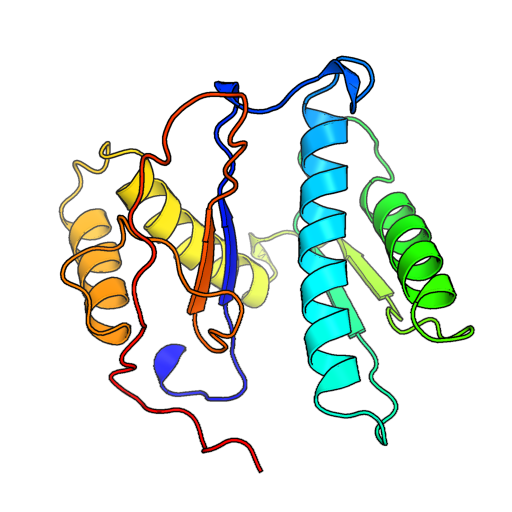.50 84 MET A C 1
ATOM 707 O O . MET A 1 84 ? -15.244 7.749 6.608 1.00 92.50 84 MET A O 1
ATOM 711 N N . LEU A 1 85 ? -13.534 7.124 7.929 1.00 93.06 85 LEU A N 1
ATOM 712 C CA . LEU A 1 85 ? -14.076 5.808 8.280 1.00 93.06 85 LEU A CA 1
ATOM 713 C C . LEU A 1 85 ? -15.363 5.932 9.103 1.00 93.06 85 LEU A C 1
ATOM 715 O O . LEU A 1 85 ? -16.329 5.239 8.811 1.00 93.06 85 LEU A O 1
ATOM 719 N N . LYS A 1 86 ? -15.435 6.900 10.022 1.00 93.00 86 LYS A N 1
ATOM 720 C CA . LYS A 1 86 ? -16.631 7.225 10.807 1.00 93.00 86 LYS A CA 1
ATOM 721 C C . LY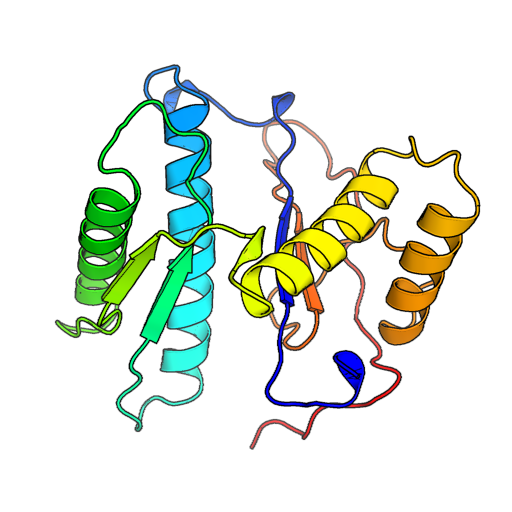S A 1 86 ? -17.836 7.527 9.931 1.00 93.00 86 LYS A C 1
ATOM 723 O O . LYS A 1 86 ? -18.922 7.016 10.183 1.00 93.00 86 LYS A O 1
ATOM 728 N N . LYS A 1 87 ? -17.646 8.333 8.882 1.00 91.44 87 LYS A N 1
ATOM 729 C CA . LYS A 1 87 ? -18.705 8.618 7.901 1.00 91.44 87 LYS A CA 1
ATOM 730 C C . LYS A 1 87 ? -19.123 7.366 7.129 1.00 91.44 87 LYS A C 1
ATOM 732 O O . LYS A 1 87 ? -20.287 7.228 6.783 1.00 91.44 87 LYS A O 1
ATOM 737 N N . GLN A 1 88 ? -18.177 6.473 6.851 1.00 89.31 88 GLN A N 1
ATOM 738 C CA . GLN A 1 88 ? -18.407 5.275 6.052 1.00 89.31 88 GLN A CA 1
ATOM 739 C C . GLN A 1 88 ? -19.048 4.124 6.846 1.00 89.31 88 GLN A C 1
ATOM 741 O O . GLN A 1 88 ? -19.788 3.337 6.264 1.00 89.31 88 GLN A O 1
ATOM 746 N N . PHE A 1 89 ? -18.772 4.023 8.147 1.00 89.25 89 PHE A N 1
ATOM 747 C CA . PHE A 1 89 ? -19.204 2.929 9.028 1.00 89.25 89 PHE A CA 1
ATOM 748 C C . PHE A 1 89 ? -20.212 3.395 10.088 1.00 89.25 89 PHE A C 1
ATOM 750 O O . PHE A 1 89 ? -20.203 2.915 11.215 1.00 89.25 89 PHE A O 1
ATOM 757 N N . GLY A 1 90 ? -21.044 4.392 9.772 1.00 86.25 90 GLY A N 1
ATOM 758 C CA . GLY A 1 90 ? -22.163 4.783 10.638 1.00 86.25 90 GLY A CA 1
ATOM 759 C C . GLY A 1 90 ? -21.777 5.291 12.034 1.00 86.25 90 GLY A C 1
ATOM 760 O O . GLY A 1 90 ? -22.572 5.180 12.959 1.00 86.25 90 GLY A O 1
ATOM 761 N N . GLY A 1 91 ? -20.579 5.856 12.208 1.00 87.31 91 GLY A N 1
ATOM 762 C CA . GLY A 1 91 ? -20.122 6.395 13.492 1.00 87.31 91 GLY A CA 1
ATOM 763 C C . GLY A 1 91 ? -18.932 5.666 14.120 1.00 87.31 91 GLY A C 1
ATOM 764 O O . GLY A 1 91 ? -18.335 6.212 15.051 1.00 87.31 91 GLY A O 1
ATOM 765 N N . GLU A 1 92 ? -18.541 4.500 13.603 1.00 88.00 92 GLU A N 1
ATOM 766 C CA . GLU A 1 92 ? -17.418 3.728 14.143 1.00 88.00 92 GLU A CA 1
ATOM 767 C C . GLU A 1 92 ? -16.050 4.374 13.884 1.00 88.00 92 GLU A C 1
ATOM 769 O O . GLU A 1 92 ? -15.777 4.941 12.826 1.00 88.00 92 GLU A O 1
ATOM 774 N N . VAL A 1 93 ? -15.150 4.247 14.860 1.00 90.62 93 VAL A N 1
ATOM 775 C CA . VAL A 1 93 ? -13.797 4.820 14.828 1.00 90.62 93 VAL A CA 1
ATOM 776 C C . VAL A 1 93 ? -12.784 3.689 15.041 1.00 90.62 93 VAL A C 1
ATOM 778 O O . VAL A 1 93 ? -12.389 3.421 16.178 1.00 90.62 93 VAL A O 1
ATOM 781 N N . PRO A 1 94 ? -12.402 2.967 13.974 1.00 92.94 94 PRO A N 1
ATOM 782 C CA . PRO A 1 94 ? -11.750 1.668 14.117 1.00 92.94 94 PRO A CA 1
ATOM 783 C C . PRO A 1 94 ? -10.226 1.761 14.315 1.00 92.94 94 PRO A C 1
ATOM 785 O O . PRO A 1 94 ? -9.618 0.809 14.802 1.00 92.94 94 PRO A O 1
ATOM 788 N N . ILE A 1 95 ? -9.577 2.884 13.977 1.00 95.69 95 ILE A N 1
ATOM 789 C CA . ILE A 1 95 ? -8.137 3.067 14.227 1.00 95.69 95 ILE A CA 1
ATOM 790 C C . ILE A 1 95 ? -7.945 3.529 15.673 1.00 95.69 95 ILE A C 1
ATOM 792 O O . ILE A 1 95 ? -8.240 4.681 16.008 1.00 95.69 95 ILE A O 1
ATOM 796 N N . ARG A 1 96 ? -7.428 2.641 16.526 1.00 95.38 96 ARG A N 1
ATOM 797 C CA . ARG A 1 96 ? -7.203 2.893 17.957 1.00 95.38 96 ARG A CA 1
ATOM 798 C C . ARG A 1 96 ? -5.937 3.692 18.221 1.00 95.38 96 ARG A C 1
ATOM 800 O O . ARG A 1 96 ? -5.951 4.573 19.073 1.00 95.38 96 ARG A O 1
ATOM 807 N N . SER A 1 97 ? -4.873 3.421 17.474 1.00 93.38 97 SER A N 1
ATOM 808 C CA . SER A 1 97 ? -3.600 4.119 17.628 1.00 93.38 97 SER A CA 1
ATOM 809 C C . SER A 1 97 ? -2.856 4.243 16.306 1.00 93.38 97 SER A C 1
ATOM 811 O O . SER A 1 97 ? -2.939 3.370 15.438 1.00 93.38 97 SER A O 1
ATOM 813 N N . VAL A 1 98 ? -2.109 5.338 16.193 1.00 92.69 98 VAL A N 1
ATOM 814 C CA . VAL A 1 98 ? -1.054 5.534 15.202 1.00 92.69 98 VAL A CA 1
ATOM 815 C C . VAL A 1 98 ? 0.201 5.897 15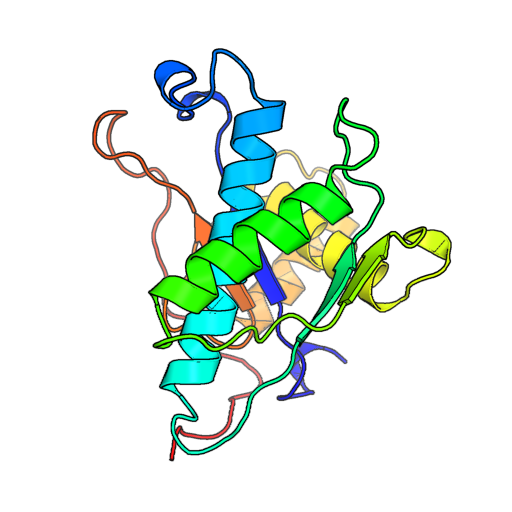.982 1.00 92.69 98 VAL A C 1
ATOM 817 O O . VAL A 1 98 ? 0.167 6.834 16.777 1.00 92.69 98 VAL A O 1
ATOM 820 N N . VAL A 1 99 ? 1.270 5.126 15.807 1.00 90.50 99 VAL A N 1
ATOM 821 C CA . VAL A 1 99 ? 2.543 5.333 16.502 1.00 90.50 99 VAL A CA 1
ATOM 822 C C . VAL A 1 99 ? 3.654 5.415 15.472 1.00 90.50 99 VAL A C 1
ATOM 824 O O . VAL A 1 99 ? 3.804 4.517 14.643 1.00 90.50 99 VAL A O 1
ATOM 827 N N . THR A 1 100 ? 4.438 6.484 15.546 1.00 89.75 100 THR A N 1
ATOM 828 C CA . THR A 1 100 ? 5.663 6.608 14.761 1.00 89.75 100 THR A CA 1
ATOM 829 C C . THR A 1 100 ? 6.776 5.797 15.431 1.00 89.75 100 THR A C 1
ATOM 831 O O . THR A 1 100 ? 7.010 5.960 16.629 1.00 89.75 100 THR A O 1
ATOM 834 N N . LYS A 1 101 ? 7.451 4.920 14.684 1.00 89.19 101 LYS A N 1
ATOM 835 C CA . LYS A 1 101 ? 8.581 4.102 15.157 1.00 89.19 101 LYS A CA 1
ATOM 836 C C . LYS A 1 101 ? 9.753 4.198 14.192 1.00 89.19 101 LYS A C 1
ATOM 838 O O . LYS A 1 101 ? 9.531 4.276 12.992 1.00 89.19 101 LYS A O 1
ATOM 843 N N . ASP A 1 102 ? 10.978 4.145 14.710 1.00 86.19 102 ASP A N 1
ATOM 844 C CA . ASP A 1 102 ? 12.170 4.016 13.867 1.00 86.19 102 ASP A CA 1
ATOM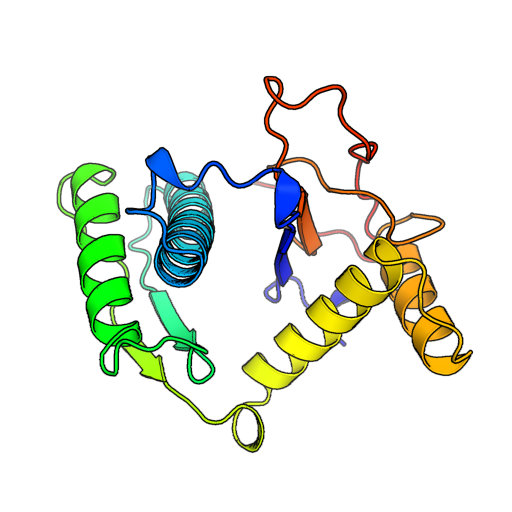 845 C C . ASP A 1 102 ? 12.153 2.644 13.176 1.00 86.19 102 ASP A C 1
ATOM 847 O O . ASP A 1 102 ? 12.057 1.604 13.839 1.00 86.19 102 ASP A O 1
ATOM 851 N N . SER A 1 103 ? 12.245 2.629 11.844 1.00 82.44 103 SER A N 1
ATOM 852 C CA . SER A 1 103 ? 12.372 1.404 11.049 1.00 82.44 103 SER A CA 1
ATOM 853 C C . SER A 1 103 ? 13.475 0.471 11.554 1.00 82.44 103 SER A C 1
ATOM 855 O O . SER A 1 103 ? 13.304 -0.744 11.509 1.00 82.44 103 SER A O 1
ATOM 857 N N . LYS A 1 104 ? 14.580 0.972 12.116 1.00 86.06 104 LYS A N 1
ATOM 858 C CA . LYS A 1 104 ? 15.654 0.130 12.680 1.00 86.06 104 LYS A CA 1
ATOM 859 C C . LYS A 1 104 ? 15.217 -0.682 13.898 1.00 86.06 104 LYS A C 1
ATOM 861 O O . LYS A 1 104 ? 15.804 -1.727 14.163 1.00 86.06 104 LYS A O 1
ATOM 866 N N . GLU A 1 105 ? 14.179 -0.235 14.594 1.00 87.12 105 GLU A N 1
ATOM 867 C CA . GLU A 1 105 ? 13.650 -0.858 15.810 1.00 87.12 105 GLU A CA 1
ATOM 868 C C . GLU A 1 105 ? 12.331 -1.617 15.568 1.00 87.12 105 GLU A C 1
ATOM 870 O O . GLU A 1 105 ? 11.770 -2.202 16.496 1.00 87.12 105 GLU A O 1
ATOM 875 N N . SER A 1 106 ? 11.820 -1.640 14.329 1.00 89.69 106 SER A N 1
ATOM 876 C CA . SER A 1 106 ? 10.576 -2.331 13.965 1.00 89.69 106 SER A CA 1
ATOM 877 C C . SER A 1 106 ? 10.779 -3.327 12.823 1.00 89.69 106 SER A C 1
ATOM 879 O O . SER A 1 106 ? 10.877 -2.966 11.651 1.00 89.69 106 SER A O 1
ATOM 881 N N . GLU A 1 107 ? 10.739 -4.619 13.155 1.00 90.06 107 GLU A N 1
ATOM 882 C CA . GLU A 1 107 ? 10.800 -5.709 12.172 1.00 90.06 107 GLU A CA 1
ATOM 883 C C . GLU A 1 107 ? 9.661 -5.632 11.140 1.00 90.06 107 GLU A C 1
ATOM 885 O O . GLU A 1 107 ? 9.844 -5.967 9.969 1.00 90.06 107 GLU A O 1
ATOM 890 N N . GLN A 1 108 ? 8.473 -5.174 11.551 1.00 90.00 108 GLN A N 1
ATOM 891 C CA . GLN A 1 108 ? 7.309 -5.058 10.670 1.00 90.00 108 GLN A CA 1
ATOM 892 C C . GLN A 1 108 ? 7.533 -3.990 9.597 1.00 90.00 108 GLN A C 1
ATOM 894 O O . GLN A 1 108 ? 7.226 -4.231 8.426 1.00 90.00 108 GLN A O 1
ATOM 899 N N . ILE A 1 109 ? 8.096 -2.841 9.987 1.00 91.31 109 ILE A N 1
ATOM 900 C CA . ILE A 1 109 ? 8.455 -1.764 9.061 1.00 91.31 109 ILE A CA 1
ATOM 901 C C . ILE A 1 109 ? 9.566 -2.242 8.119 1.00 91.31 109 ILE A C 1
ATOM 903 O O . ILE A 1 109 ? 9.415 -2.125 6.906 1.00 91.31 109 ILE A O 1
ATOM 907 N N . GLN A 1 110 ? 10.611 -2.902 8.633 1.00 91.56 110 GLN A N 1
ATOM 908 C CA . GLN A 1 110 ? 11.699 -3.434 7.796 1.00 91.56 110 GLN A CA 1
ATOM 909 C C . GLN A 1 110 ? 11.206 -4.421 6.735 1.00 91.56 110 GLN A C 1
ATOM 911 O O . GLN A 1 110 ? 11.642 -4.372 5.583 1.00 91.56 110 GLN A O 1
ATOM 916 N N . ILE A 1 111 ? 10.279 -5.317 7.092 1.00 92.50 111 ILE A N 1
ATOM 917 C CA . ILE A 1 111 ? 9.676 -6.248 6.130 1.00 92.50 111 ILE A CA 1
ATOM 918 C C . ILE A 1 111 ? 8.870 -5.479 5.076 1.00 92.50 111 ILE A C 1
ATOM 920 O O . ILE A 1 111 ? 8.959 -5.808 3.890 1.00 92.50 111 ILE A O 1
ATOM 924 N N . ALA A 1 112 ? 8.093 -4.469 5.476 1.00 92.62 112 ALA A N 1
ATOM 925 C CA . ALA A 1 112 ? 7.331 -3.646 4.541 1.00 92.62 112 ALA A CA 1
ATOM 926 C C . ALA A 1 112 ? 8.252 -2.898 3.560 1.00 92.62 112 ALA A C 1
ATOM 928 O O . ALA A 1 112 ? 8.016 -2.963 2.352 1.00 92.62 112 ALA A O 1
ATOM 929 N N . ASP A 1 113 ? 9.328 -2.281 4.049 1.00 91.75 113 ASP A N 1
ATOM 930 C CA . ASP A 1 113 ? 10.312 -1.562 3.233 1.00 91.75 113 ASP A CA 1
ATOM 931 C C . ASP A 1 113 ? 11.077 -2.488 2.293 1.00 91.75 113 ASP A C 1
ATOM 933 O O . ASP A 1 113 ? 11.295 -2.153 1.128 1.00 91.75 113 ASP A O 1
ATOM 937 N N . PHE A 1 114 ? 11.437 -3.687 2.753 1.00 92.94 114 PHE A N 1
ATOM 938 C CA . PHE A 1 114 ? 12.075 -4.696 1.913 1.00 92.94 114 PHE A CA 1
ATOM 939 C C . PHE A 1 114 ? 11.178 -5.100 0.733 1.00 92.94 114 PHE A C 1
ATOM 941 O O . PHE A 1 114 ? 11.622 -5.116 -0.420 1.00 92.94 114 PHE A O 1
ATOM 948 N N . LEU A 1 115 ? 9.900 -5.395 1.000 1.00 95.25 115 LEU A N 1
ATOM 949 C CA . LEU A 1 115 ? 8.938 -5.783 -0.035 1.00 95.25 115 LEU A CA 1
ATOM 950 C C . LEU A 1 115 ? 8.609 -4.613 -0.972 1.00 95.25 115 LEU A C 1
ATOM 952 O O . LEU A 1 115 ? 8.553 -4.800 -2.190 1.00 95.25 115 LEU A O 1
ATOM 956 N N . LEU A 1 116 ? 8.454 -3.402 -0.432 1.00 94.19 116 LEU A N 1
ATOM 957 C CA . LEU A 1 116 ? 8.260 -2.187 -1.221 1.00 94.19 116 LEU A CA 1
ATOM 958 C C . LEU A 1 116 ? 9.474 -1.905 -2.110 1.00 94.19 116 LEU A C 1
ATOM 960 O O . LEU A 1 116 ? 9.310 -1.611 -3.292 1.00 94.19 116 LEU A O 1
ATOM 964 N N . GLY A 1 117 ? 10.686 -2.051 -1.577 1.00 92.06 117 GLY A N 1
ATOM 965 C CA . GLY A 1 117 ? 11.936 -1.891 -2.309 1.00 92.06 117 GLY A CA 1
ATOM 966 C C . GLY A 1 117 ? 12.041 -2.843 -3.499 1.00 92.06 117 GLY A C 1
ATOM 967 O O . GLY A 1 117 ? 12.432 -2.413 -4.582 1.00 92.06 117 GLY A O 1
ATOM 968 N N . ALA A 1 118 ? 11.627 -4.105 -3.345 1.00 93.44 118 ALA A N 1
ATOM 969 C CA . ALA A 1 118 ? 11.589 -5.066 -4.449 1.00 93.44 118 ALA A CA 1
ATOM 970 C C . ALA A 1 118 ? 10.594 -4.657 -5.551 1.00 93.44 118 ALA A C 1
ATOM 972 O O . ALA A 1 118 ? 10.946 -4.676 -6.732 1.00 93.44 118 ALA A O 1
ATOM 973 N N . VAL A 1 119 ? 9.385 -4.220 -5.172 1.00 94.56 119 VAL A N 1
ATOM 974 C CA . VAL A 1 119 ? 8.380 -3.707 -6.122 1.00 94.56 119 VAL A CA 1
ATOM 975 C C . VAL A 1 119 ? 8.918 -2.479 -6.856 1.00 94.56 119 VAL A C 1
ATOM 977 O O . VAL A 1 119 ? 8.940 -2.447 -8.083 1.00 94.56 119 VAL A O 1
ATOM 980 N N . MET A 1 120 ? 9.428 -1.485 -6.128 1.00 92.00 120 MET A N 1
ATOM 981 C CA . MET A 1 120 ? 9.964 -0.259 -6.723 1.00 92.00 120 MET A CA 1
ATOM 982 C C . MET A 1 120 ? 11.161 -0.531 -7.636 1.00 92.00 120 MET A C 1
ATOM 984 O O . MET A 1 120 ? 11.280 0.086 -8.694 1.00 92.00 120 MET A O 1
ATOM 988 N N . SER A 1 121 ? 12.023 -1.476 -7.258 1.00 90.31 121 SER A N 1
ATOM 989 C CA . SER A 1 121 ? 13.169 -1.905 -8.058 1.00 90.31 121 SER A CA 1
ATOM 990 C C . SER A 1 121 ? 12.739 -2.469 -9.416 1.00 90.31 121 SER A C 1
ATOM 992 O O . SER A 1 121 ? 13.353 -2.135 -10.430 1.00 90.31 121 SER A O 1
ATOM 994 N N . ALA A 1 122 ? 11.672 -3.274 -9.452 1.00 89.94 122 ALA A N 1
ATOM 995 C CA . ALA A 1 122 ? 11.114 -3.802 -10.694 1.00 89.94 122 ALA A CA 1
ATOM 996 C C . ALA A 1 122 ? 10.455 -2.703 -11.539 1.00 89.94 122 ALA A C 1
ATOM 998 O O . ALA A 1 122 ? 10.749 -2.585 -12.725 1.00 89.94 122 ALA A O 1
ATOM 999 N N . PHE A 1 123 ? 9.633 -1.849 -10.924 1.00 89.56 123 PHE A N 1
ATOM 1000 C CA . PHE A 1 123 ? 8.907 -0.778 -11.619 1.00 89.56 123 PHE A CA 1
ATOM 1001 C C . PHE A 1 123 ? 9.823 0.290 -12.222 1.00 89.56 123 PHE A C 1
ATOM 1003 O O . PHE A 1 123 ? 9.482 0.903 -13.228 1.00 89.56 123 PHE A O 1
ATOM 1010 N N . GLN A 1 124 ? 10.978 0.551 -11.608 1.00 86.75 124 GLN A N 1
ATOM 1011 C CA . GLN A 1 124 ? 11.935 1.517 -12.144 1.00 86.75 124 GLN A CA 1
ATOM 1012 C C . GLN A 1 124 ? 12.799 0.938 -13.268 1.00 86.75 124 GLN A C 1
ATOM 1014 O O . GLN A 1 124 ? 13.422 1.720 -13.981 1.00 86.75 124 GLN A O 1
ATOM 1019 N N . GLY A 1 125 ? 12.900 -0.391 -13.398 1.00 82.44 125 GLY A N 1
ATOM 1020 C CA . GLY A 1 125 ? 13.790 -1.045 -14.366 1.00 82.44 125 GLY A CA 1
ATOM 1021 C C . GLY A 1 125 ? 15.282 -0.745 -14.155 1.00 82.44 125 GLY A C 1
ATOM 1022 O O . GLY A 1 125 ? 16.094 -0.986 -15.039 1.00 82.44 125 GLY A O 1
ATOM 1023 N N . LYS A 1 126 ? 15.658 -0.187 -12.995 1.00 74.62 126 LYS A N 1
ATOM 1024 C CA . LYS A 1 126 ? 17.020 0.302 -12.694 1.00 74.62 126 LYS A CA 1
ATOM 1025 C C . LYS A 1 126 ? 17.844 -0.661 -11.843 1.00 74.62 126 LYS A C 1
ATOM 1027 O O . LYS A 1 126 ? 18.949 -0.324 -11.420 1.00 74.62 126 LYS A O 1
ATOM 1032 N N . ALA A 1 127 ? 17.312 -1.841 -11.536 1.00 76.44 127 ALA A N 1
ATOM 1033 C CA . ALA A 1 127 ? 18.032 -2.821 -10.741 1.00 76.44 127 ALA A CA 1
ATOM 1034 C C . ALA A 1 127 ? 19.139 -3.468 -11.583 1.00 76.44 127 ALA A C 1
ATOM 1036 O O . ALA A 1 127 ? 18.868 -4.304 -12.434 1.00 76.44 127 ALA A O 1
ATOM 1037 N N . SER A 1 128 ? 20.391 -3.092 -11.332 1.00 73.44 128 SER A N 1
ATOM 1038 C CA . SER A 1 128 ? 21.563 -3.723 -11.954 1.00 73.44 128 SER A CA 1
ATOM 1039 C C . SER A 1 128 ? 22.204 -4.796 -11.071 1.00 73.44 128 SER A C 1
ATOM 1041 O O . SER A 1 128 ? 22.959 -5.633 -11.552 1.00 73.44 128 SER A O 1
ATOM 1043 N N . SER A 1 129 ? 21.912 -4.786 -9.766 1.00 85.25 129 SER A N 1
ATOM 1044 C CA . SER A 1 129 ? 22.478 -5.754 -8.826 1.00 85.25 129 SER A CA 1
ATOM 1045 C C . SER A 1 129 ? 21.801 -7.124 -8.978 1.00 85.25 129 SER A C 1
ATOM 1047 O O . SER A 1 129 ? 20.584 -7.210 -8.768 1.00 85.25 129 SER A O 1
ATOM 1049 N N . PRO A 1 130 ? 22.566 -8.209 -9.218 1.00 86.31 130 PRO A N 1
ATOM 1050 C CA . PRO A 1 130 ? 22.021 -9.563 -9.329 1.00 86.31 130 PRO A CA 1
ATOM 1051 C C . PRO A 1 130 ? 21.209 -9.996 -8.103 1.00 86.31 130 PRO A C 1
ATOM 1053 O O . PRO A 1 130 ? 20.200 -10.684 -8.228 1.00 86.31 130 PRO A O 1
ATOM 1056 N N . ALA A 1 131 ? 21.609 -9.554 -6.907 1.00 87.00 131 ALA A N 1
ATOM 1057 C CA . ALA A 1 131 ? 20.903 -9.875 -5.672 1.00 87.00 131 ALA A CA 1
ATOM 1058 C C . ALA A 1 131 ? 19.503 -9.239 -5.621 1.00 87.00 131 ALA A C 1
ATOM 1060 O O . ALA A 1 131 ? 18.542 -9.904 -5.238 1.00 87.00 131 ALA A O 1
ATOM 1061 N N . LYS A 1 132 ? 19.370 -7.973 -6.045 1.00 85.12 132 LYS A N 1
ATOM 1062 C CA . LYS A 1 132 ? 18.076 -7.267 -6.071 1.00 85.12 132 LYS A CA 1
ATOM 1063 C C . LYS A 1 132 ? 17.121 -7.884 -7.092 1.00 85.12 132 LYS A C 1
ATOM 1065 O O . LYS A 1 132 ? 15.946 -8.061 -6.781 1.00 85.12 132 LYS A O 1
ATOM 1070 N N . LEU A 1 133 ? 17.641 -8.252 -8.265 1.00 88.75 133 LEU A N 1
ATOM 1071 C CA . LEU A 1 133 ? 16.879 -8.963 -9.295 1.00 88.75 133 LEU A CA 1
ATOM 1072 C C . LEU A 1 133 ? 16.383 -10.312 -8.768 1.00 88.75 133 LEU A C 1
ATOM 1074 O O . LEU A 1 133 ? 15.182 -10.548 -8.735 1.00 88.75 133 LEU A O 1
ATOM 1078 N N . LYS A 1 134 ? 17.276 -11.123 -8.189 1.00 91.06 134 LYS A N 1
ATOM 1079 C CA . LYS A 1 134 ? 16.920 -12.432 -7.621 1.00 91.06 134 LYS A CA 1
ATOM 1080 C C . LYS A 1 134 ? 15.850 -12.345 -6.529 1.00 91.06 134 LYS A C 1
ATOM 1082 O O . LYS A 1 134 ? 15.023 -13.245 -6.407 1.00 91.06 134 LYS A O 1
ATOM 1087 N N . VAL A 1 135 ? 15.854 -11.283 -5.722 1.00 91.94 135 VAL A N 1
ATOM 1088 C CA . VAL A 1 135 ? 14.791 -11.035 -4.736 1.00 91.94 135 VAL A CA 1
ATOM 1089 C C . VAL A 1 135 ? 13.457 -10.755 -5.427 1.00 91.94 135 VAL A C 1
ATOM 1091 O O . VAL A 1 135 ? 12.459 -11.379 -5.064 1.00 91.94 135 VAL A O 1
ATOM 1094 N N . ALA A 1 136 ? 13.431 -9.853 -6.411 1.00 93.25 136 ALA A N 1
ATOM 1095 C CA . ALA A 1 136 ? 12.218 -9.526 -7.155 1.00 93.25 136 ALA A CA 1
ATOM 1096 C C . ALA A 1 136 ? 11.653 -10.757 -7.883 1.00 93.25 136 ALA A C 1
ATOM 1098 O O . ALA A 1 136 ? 10.468 -11.049 -7.736 1.00 93.25 136 ALA A O 1
ATOM 1099 N N . ASP A 1 137 ? 12.506 -11.530 -8.557 1.00 93.38 137 ASP A N 1
ATOM 1100 C CA . ASP A 1 137 ? 12.129 -12.756 -9.271 1.00 93.38 137 ASP A CA 1
ATOM 1101 C C . ASP A 1 137 ? 11.577 -13.814 -8.311 1.00 93.38 137 ASP A C 1
ATOM 1103 O O . ASP A 1 137 ? 10.551 -14.446 -8.565 1.00 93.38 137 ASP A O 1
ATOM 1107 N N . ASN A 1 138 ? 12.208 -13.975 -7.144 1.00 95.06 138 ASN A N 1
ATOM 1108 C CA . ASN A 1 138 ? 11.727 -14.898 -6.124 1.00 95.06 138 ASN A CA 1
ATOM 1109 C C . ASN A 1 138 ? 10.335 -14.491 -5.613 1.00 95.06 138 ASN A C 1
ATOM 1111 O O . ASN A 1 138 ? 9.465 -15.351 -5.479 1.00 95.06 138 ASN A O 1
ATOM 1115 N N . ILE A 1 139 ? 10.089 -13.200 -5.364 1.00 96.19 139 ILE A N 1
ATOM 1116 C CA . ILE A 1 139 ? 8.761 -12.697 -4.974 1.00 96.19 139 ILE A CA 1
ATOM 1117 C C . ILE A 1 139 ? 7.752 -12.913 -6.112 1.00 96.19 139 ILE A C 1
ATOM 1119 O O . ILE A 1 139 ? 6.676 -13.442 -5.842 1.00 96.19 139 ILE A O 1
ATOM 1123 N N . ALA A 1 140 ? 8.096 -12.587 -7.362 1.00 96.62 140 ALA A N 1
ATOM 1124 C CA . ALA A 1 140 ? 7.235 -12.812 -8.527 1.00 96.62 140 ALA A CA 1
ATOM 1125 C C . ALA A 1 140 ? 6.828 -14.289 -8.658 1.00 96.62 140 ALA A C 1
ATOM 1127 O O . ALA A 1 140 ? 5.647 -14.595 -8.828 1.00 96.62 140 ALA A O 1
ATOM 1128 N N . SER A 1 141 ? 7.768 -15.212 -8.431 1.00 97.12 141 SER A N 1
ATOM 1129 C CA . SER A 1 141 ? 7.496 -16.654 -8.459 1.00 97.12 141 SER A CA 1
ATOM 1130 C C . SER A 1 141 ? 6.465 -17.095 -7.411 1.00 97.12 141 SER A C 1
ATOM 1132 O O . SER A 1 141 ? 5.691 -18.022 -7.652 1.00 97.12 141 SER A O 1
ATOM 1134 N N . TYR A 1 142 ? 6.391 -16.422 -6.253 1.00 97.44 142 TYR A N 1
ATOM 1135 C CA . TYR A 1 142 ? 5.353 -16.694 -5.254 1.00 97.44 142 TYR A CA 1
ATOM 1136 C C . TYR A 1 142 ? 3.970 -16.217 -5.693 1.00 97.44 142 TYR A C 1
ATOM 1138 O O . TYR A 1 142 ? 2.982 -16.747 -5.186 1.00 97.44 142 TYR A O 1
ATOM 1146 N N . LEU A 1 143 ? 3.901 -15.248 -6.608 1.00 97.44 143 LEU A N 1
ATOM 1147 C CA . LEU A 1 143 ? 2.666 -14.724 -7.194 1.00 97.44 143 LEU A CA 1
ATOM 1148 C C . LEU A 1 143 ? 2.243 -15.478 -8.463 1.00 97.44 143 LEU A C 1
ATOM 1150 O O . LEU A 1 143 ? 1.149 -15.236 -8.972 1.00 97.44 143 LEU A O 1
ATOM 1154 N N . GLY A 1 144 ? 3.089 -16.389 -8.958 1.00 97.19 144 GLY A N 1
ATOM 1155 C CA . GLY A 1 144 ? 2.888 -17.078 -10.232 1.00 97.19 144 GLY A CA 1
ATOM 1156 C C . GLY A 1 144 ? 3.194 -16.194 -11.442 1.00 97.19 144 GLY A C 1
ATOM 1157 O O . GLY A 1 144 ? 2.564 -16.359 -12.483 1.00 97.19 144 GLY A O 1
ATOM 1158 N N . TRP A 1 145 ? 4.103 -15.227 -11.289 1.00 97.06 145 TRP A N 1
ATOM 1159 C CA . TRP A 1 145 ? 4.494 -14.271 -12.324 1.00 97.06 145 TRP A CA 1
ATOM 1160 C C . TRP A 1 145 ? 5.962 -14.428 -12.716 1.00 97.06 145 TRP A C 1
ATOM 1162 O O . TRP A 1 145 ? 6.789 -14.820 -11.893 1.00 97.06 145 TRP A O 1
ATOM 1172 N N . ASP A 1 146 ? 6.282 -14.023 -13.946 1.00 94.25 146 ASP A N 1
ATOM 1173 C CA . ASP A 1 146 ? 7.658 -13.984 -14.457 1.00 94.25 146 ASP A CA 1
ATOM 1174 C C . ASP A 1 146 ? 8.442 -12.768 -13.941 1.00 94.25 146 ASP A C 1
ATOM 1176 O O . ASP A 1 146 ? 9.665 -12.795 -13.870 1.00 94.25 146 ASP A O 1
ATOM 1180 N N . SER A 1 147 ? 7.748 -11.684 -13.576 1.00 92.94 147 SER A N 1
ATOM 1181 C CA . SER A 1 147 ? 8.358 -10.481 -13.005 1.00 92.94 147 SER A CA 1
ATOM 1182 C C . SER A 1 147 ? 7.382 -9.720 -12.101 1.00 92.94 147 SER A C 1
ATOM 1184 O O . SER A 1 147 ? 6.174 -9.959 -12.122 1.00 92.94 147 SER A O 1
ATOM 1186 N N . LEU A 1 148 ? 7.898 -8.762 -11.324 1.00 93.44 148 LEU A N 1
ATOM 1187 C CA . LEU A 1 148 ? 7.085 -7.831 -10.530 1.00 93.44 148 LEU A CA 1
ATOM 1188 C C . LEU A 1 148 ? 6.633 -6.579 -11.307 1.00 93.44 148 LEU A C 1
ATOM 1190 O O . LEU A 1 148 ? 6.147 -5.641 -10.685 1.00 93.44 148 LEU A O 1
ATOM 1194 N N . GLN A 1 149 ? 6.764 -6.527 -12.637 1.00 92.19 149 GLN A N 1
ATOM 1195 C CA . GLN A 1 149 ? 6.326 -5.377 -13.453 1.00 92.19 149 GLN A CA 1
ATOM 1196 C C . GLN A 1 149 ? 4.826 -5.418 -13.789 1.00 92.19 149 GLN A C 1
ATOM 1198 O O . GLN A 1 149 ? 4.403 -5.132 -14.906 1.00 92.19 149 GLN A O 1
ATOM 1203 N N . HIS A 1 150 ? 4.010 -5.792 -12.812 1.00 94.50 150 HIS A N 1
ATOM 1204 C CA . HIS A 1 150 ? 2.564 -5.889 -12.938 1.00 94.50 150 HIS A CA 1
ATOM 1205 C C . HIS A 1 150 ? 1.915 -5.341 -11.679 1.00 94.50 150 HIS A C 1
ATOM 1207 O O . HIS A 1 150 ? 2.513 -5.339 -10.599 1.00 94.50 150 HIS A O 1
ATOM 1213 N N . ASP A 1 151 ? 0.671 -4.904 -11.809 1.00 96.38 151 ASP A N 1
ATOM 1214 C CA . ASP A 1 151 ? -0.156 -4.629 -10.648 1.00 96.38 151 ASP A CA 1
ATOM 1215 C C . ASP A 1 151 ? -1.245 -5.689 -10.484 1.00 96.38 151 ASP A C 1
ATOM 1217 O O . ASP A 1 151 ? -1.447 -6.566 -11.326 1.00 96.38 151 ASP A O 1
ATOM 1221 N N . THR A 1 152 ? -1.894 -5.6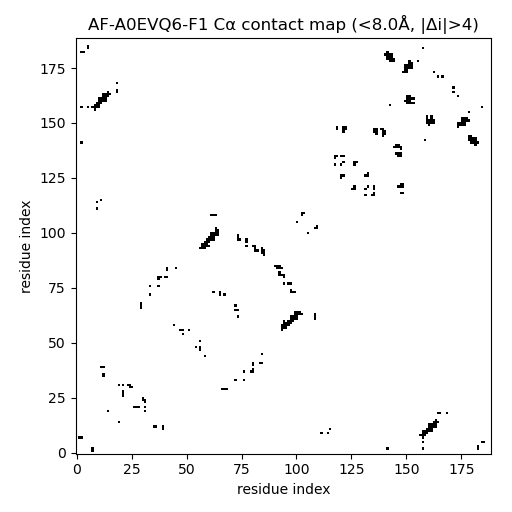64 -9.328 1.00 97.19 152 THR A N 1
ATOM 1222 C CA . THR A 1 152 ? -2.821 -6.714 -8.902 1.00 97.19 152 THR A CA 1
ATOM 1223 C C . THR A 1 152 ? -4.260 -6.242 -8.975 1.00 97.19 152 THR A C 1
ATOM 1225 O O . THR A 1 152 ? -4.556 -5.057 -8.807 1.00 97.19 152 THR A O 1
ATOM 1228 N N . LYS A 1 153 ? -5.190 -7.186 -9.133 1.00 94.62 153 LYS A N 1
ATOM 1229 C CA . LYS A 1 153 ? -6.615 -6.879 -8.997 1.00 94.62 153 LYS A CA 1
ATOM 1230 C C . LYS A 1 153 ? -6.944 -6.410 -7.567 1.00 94.62 153 LYS A C 1
ATOM 1232 O O . LYS A 1 153 ? -6.335 -6.886 -6.605 1.00 94.62 153 LYS A O 1
ATOM 1237 N N . PRO A 1 154 ? -7.964 -5.547 -7.376 1.00 91.06 154 PRO A N 1
ATOM 1238 C CA . PRO A 1 154 ? -8.297 -4.985 -6.060 1.00 91.06 154 PRO A CA 1
ATOM 1239 C C . PRO A 1 154 ? -8.622 -6.008 -4.962 1.00 91.06 154 PRO A C 1
ATOM 1241 O O . PRO A 1 154 ? -8.532 -5.686 -3.779 1.00 91.06 154 PRO A O 1
ATOM 1244 N N . HIS A 1 155 ? -9.033 -7.222 -5.339 1.00 90.38 155 HIS A N 1
ATOM 1245 C CA . HIS A 1 155 ? -9.403 -8.286 -4.406 1.00 90.38 155 HIS A CA 1
ATOM 1246 C C . HIS A 1 155 ? -8.224 -9.156 -3.947 1.00 90.38 155 HIS A C 1
ATOM 1248 O O . HIS A 1 155 ? -8.434 -10.019 -3.089 1.00 90.38 155 HIS A O 1
ATOM 1254 N N . GLU A 1 156 ? -7.019 -8.951 -4.494 1.00 94.69 156 GLU A N 1
ATOM 1255 C CA . GLU A 1 156 ? -5.827 -9.687 -4.078 1.00 94.69 156 GLU A CA 1
ATOM 1256 C C . GLU A 1 156 ? -5.521 -9.415 -2.599 1.00 94.69 156 GLU A C 1
ATOM 1258 O O . GLU A 1 156 ? -5.466 -8.268 -2.149 1.00 94.69 156 GLU A O 1
ATOM 1263 N N . ARG A 1 157 ? -5.367 -10.488 -1.818 1.00 92.81 157 ARG A N 1
ATOM 1264 C CA . ARG A 1 157 ? -5.306 -10.415 -0.351 1.00 92.81 157 ARG A CA 1
ATOM 1265 C C . ARG A 1 157 ? -3.888 -10.483 0.189 1.00 92.81 157 ARG A C 1
ATOM 1267 O O . ARG A 1 157 ? -3.610 -9.840 1.200 1.00 92.81 157 ARG A O 1
ATOM 1274 N N . LYS A 1 158 ? -3.021 -11.289 -0.425 1.00 95.81 158 LYS A N 1
ATOM 1275 C CA . LYS A 1 158 ? -1.725 -11.650 0.151 1.00 95.81 158 LYS A CA 1
ATOM 1276 C C . LYS A 1 158 ? -0.663 -10.609 -0.158 1.00 95.81 158 LYS A C 1
ATOM 1278 O O . LYS A 1 158 ? 0.056 -10.178 0.743 1.00 95.81 158 LYS A O 1
ATOM 1283 N N . PHE A 1 159 ? -0.566 -10.239 -1.426 1.00 97.25 159 PHE A N 1
ATOM 1284 C CA . PHE A 1 159 ? 0.435 -9.315 -1.934 1.00 97.25 159 PHE A CA 1
ATOM 1285 C C . PHE A 1 159 ? -0.230 -8.421 -2.975 1.00 97.25 159 PHE A C 1
ATOM 1287 O O . PHE A 1 159 ? -0.350 -8.801 -4.131 1.00 97.25 159 PHE A O 1
ATOM 1294 N N . ASN A 1 160 ? -0.738 -7.270 -2.545 1.00 97.06 160 ASN A N 1
ATOM 1295 C CA . ASN A 1 160 ? -1.492 -6.353 -3.386 1.00 97.06 160 ASN A CA 1
ATOM 1296 C C . ASN A 1 160 ? -0.607 -5.179 -3.811 1.00 97.06 160 ASN A C 1
ATOM 1298 O O . ASN A 1 160 ? -0.187 -4.375 -2.980 1.00 97.06 160 ASN A O 1
ATOM 1302 N N . ILE A 1 161 ? -0.362 -5.073 -5.111 1.00 97.12 161 ILE A N 1
ATOM 1303 C CA . ILE A 1 161 ? 0.264 -3.913 -5.739 1.00 97.12 161 ILE A CA 1
ATOM 1304 C C . ILE A 1 161 ? -0.853 -3.137 -6.425 1.00 97.12 161 ILE A C 1
ATOM 1306 O O . ILE A 1 161 ? -1.474 -3.650 -7.356 1.00 97.12 161 ILE A O 1
ATOM 1310 N N . TRP A 1 162 ? -1.132 -1.924 -5.962 1.00 95.31 162 TRP A N 1
ATOM 1311 C CA . TRP A 1 162 ? -2.078 -1.027 -6.617 1.00 95.31 162 TRP A CA 1
ATOM 1312 C C . TRP A 1 162 ? -1.315 0.009 -7.435 1.00 95.31 162 TRP A C 1
ATOM 1314 O O . TRP A 1 162 ? -0.739 0.942 -6.876 1.00 95.31 162 TRP A O 1
ATOM 1324 N N . TYR A 1 163 ? -1.327 -0.117 -8.761 1.00 94.31 163 TYR A N 1
ATOM 1325 C CA . TYR A 1 163 ? -0.794 0.935 -9.617 1.00 94.31 163 TYR A CA 1
ATOM 1326 C C . TYR A 1 163 ? -1.862 1.997 -9.879 1.00 94.31 163 TYR A C 1
ATOM 1328 O O . TYR A 1 163 ? -2.924 1.722 -10.451 1.00 94.31 163 TYR A O 1
ATOM 1336 N N . PHE A 1 164 ? -1.584 3.222 -9.439 1.00 91.81 164 PHE A N 1
ATOM 1337 C CA . PHE A 1 164 ? -2.462 4.358 -9.667 1.00 91.81 164 PHE A CA 1
ATOM 1338 C C . PHE A 1 164 ? -2.386 4.777 -11.136 1.00 91.81 164 PHE A C 1
ATOM 1340 O O . PHE A 1 164 ? -1.317 5.106 -11.649 1.00 91.81 164 PHE A O 1
ATOM 1347 N N . HIS A 1 165 ? -3.536 4.781 -11.802 1.00 90.19 165 HIS A N 1
ATOM 1348 C CA . HIS A 1 165 ? -3.686 5.213 -13.185 1.00 90.19 165 HIS A CA 1
ATOM 1349 C C . HIS A 1 165 ? -4.762 6.289 -13.247 1.00 90.19 165 HIS A C 1
ATOM 1351 O O . HIS A 1 165 ? -5.855 6.107 -12.715 1.00 90.19 165 HIS A O 1
ATOM 1357 N N . ASP A 1 166 ? -4.423 7.400 -13.891 1.00 89.31 166 ASP A N 1
ATOM 1358 C CA . ASP A 1 166 ? -5.360 8.454 -14.253 1.00 89.31 166 ASP A CA 1
ATOM 1359 C C . ASP A 1 166 ? -5.631 8.343 -15.765 1.00 89.31 166 ASP A C 1
ATOM 1361 O O . ASP A 1 166 ? -4.735 8.656 -16.557 1.00 89.31 166 ASP A O 1
ATOM 1365 N N . PRO A 1 167 ? -6.833 7.902 -16.185 1.00 89.56 167 PRO A N 1
ATOM 1366 C CA . PRO A 1 167 ? -7.189 7.774 -17.598 1.00 89.56 167 PRO A CA 1
ATOM 1367 C C . PRO A 1 167 ? -7.080 9.083 -18.388 1.00 89.56 167 PRO A C 1
ATOM 1369 O O . PRO A 1 167 ? -6.898 9.049 -19.602 1.00 89.56 167 PRO A O 1
ATOM 1372 N N . THR A 1 168 ? -7.145 10.241 -17.721 1.00 90.19 168 THR A N 1
ATOM 1373 C CA . THR A 1 168 ? -6.997 11.553 -18.371 1.00 90.19 168 THR A CA 1
ATOM 1374 C C . THR A 1 168 ? -5.547 11.874 -18.743 1.00 90.19 168 THR A C 1
ATOM 1376 O O . THR A 1 168 ? -5.298 12.799 -19.514 1.00 90.19 168 THR A O 1
ATOM 1379 N N . LYS A 1 169 ? -4.576 11.118 -18.212 1.00 88.06 169 LYS A N 1
ATOM 1380 C CA . LYS A 1 169 ? -3.135 11.292 -18.463 1.00 88.06 169 LYS A CA 1
ATOM 1381 C C . LYS A 1 169 ? -2.583 10.326 -19.511 1.00 88.06 169 LYS A C 1
ATOM 1383 O O . LYS A 1 169 ? -1.373 10.292 -19.715 1.00 88.06 169 LYS A O 1
ATOM 1388 N N . GLY A 1 170 ? -3.454 9.570 -20.178 1.00 88.44 170 GLY A N 1
ATOM 1389 C CA . GLY A 1 170 ? -3.090 8.654 -21.254 1.00 88.44 170 GLY A CA 1
ATOM 1390 C C . GLY A 1 170 ? -3.343 7.180 -20.924 1.00 88.44 170 GLY A C 1
ATOM 1391 O O . GLY A 1 170 ? -3.966 6.851 -19.904 1.00 88.44 170 GLY A O 1
ATOM 1392 N N . PRO A 1 171 ? -2.891 6.275 -21.811 1.00 90.25 171 PRO A N 1
ATOM 1393 C CA . PRO A 1 171 ? -3.120 4.850 -21.656 1.00 90.25 171 PRO A CA 1
ATOM 1394 C C . PRO A 1 171 ? -2.418 4.309 -20.412 1.00 90.25 171 PRO A C 1
ATOM 1396 O O . PRO A 1 171 ? -1.444 4.865 -19.901 1.00 90.25 171 PRO A O 1
ATOM 1399 N N . ARG A 1 172 ? -2.938 3.192 -19.915 1.00 89.56 172 ARG A N 1
ATOM 1400 C CA . ARG A 1 172 ? -2.329 2.474 -18.806 1.00 89.56 172 ARG A CA 1
ATOM 1401 C C . ARG A 1 172 ? -1.038 1.805 -19.281 1.00 89.56 172 ARG A C 1
ATOM 1403 O O . ARG A 1 172 ? -1.037 1.124 -20.297 1.00 89.56 172 ARG A O 1
ATOM 1410 N N . GLU A 1 173 ? 0.038 1.977 -18.522 1.00 88.31 173 GLU A N 1
ATOM 1411 C CA . GLU A 1 173 ? 1.372 1.474 -18.897 1.00 88.31 173 GLU A CA 1
ATOM 1412 C C . GLU A 1 173 ? 1.671 0.063 -18.405 1.00 88.31 173 GLU A C 1
ATOM 1414 O O . GLU A 1 173 ? 2.635 -0.553 -18.845 1.00 88.31 173 GLU A O 1
ATOM 1419 N N . LEU A 1 174 ? 0.874 -0.427 -17.458 1.00 89.62 174 LEU A N 1
ATOM 1420 C CA . LEU A 1 174 ? 1.088 -1.711 -16.811 1.00 89.62 174 LEU A CA 1
ATOM 1421 C C . LEU A 1 174 ? -0.164 -2.562 -16.905 1.00 89.62 174 LEU A C 1
ATOM 1423 O O . LEU A 1 174 ?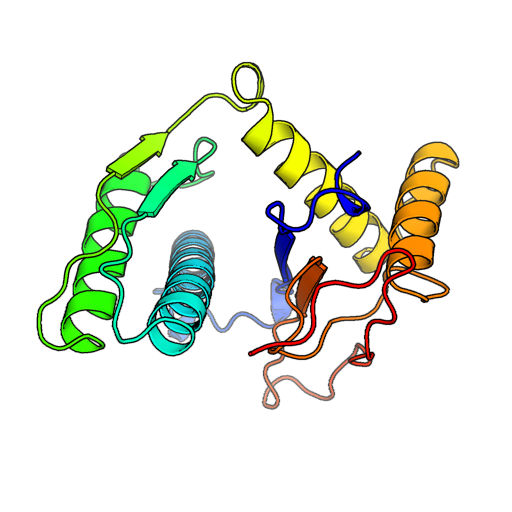 -1.281 -2.104 -16.645 1.00 89.62 174 LEU A O 1
ATOM 1427 N N . GLU A 1 175 ? 0.053 -3.825 -17.232 1.00 93.00 175 GLU A N 1
ATOM 1428 C CA . GLU A 1 175 ? -0.979 -4.845 -17.206 1.00 93.00 175 GLU A CA 1
ATOM 1429 C C . GLU A 1 175 ? -1.302 -5.236 -15.758 1.00 93.00 175 GLU A C 1
ATOM 1431 O O . GLU A 1 175 ? -0.404 -5.501 -14.951 1.00 93.00 175 GLU A O 1
ATOM 1436 N N . THR A 1 176 ? -2.597 -5.311 -15.449 1.00 95.81 176 THR A N 1
ATOM 1437 C CA . THR A 1 176 ? -3.085 -5.904 -14.203 1.00 95.81 176 THR A CA 1
ATOM 1438 C C . THR A 1 176 ? -3.181 -7.415 -14.365 1.00 95.81 176 THR A C 1
ATOM 1440 O O . THR A 1 176 ? -3.954 -7.890 -15.196 1.00 95.81 176 THR A O 1
ATOM 1443 N N . LYS A 1 177 ? -2.458 -8.176 -13.539 1.00 96.12 177 LYS A N 1
ATOM 1444 C CA . LYS A 1 177 ? -2.447 -9.645 -13.595 1.00 96.12 177 LYS A CA 1
ATOM 1445 C C . LYS A 1 177 ? -3.172 -10.290 -12.418 1.00 96.12 177 LYS A C 1
ATOM 1447 O O . LYS A 1 177 ? -3.237 -9.754 -11.308 1.00 96.12 177 LYS A O 1
ATOM 1452 N N . ASP A 1 178 ? -3.716 -11.476 -12.678 1.00 95.88 178 ASP A N 1
ATOM 1453 C CA . ASP A 1 178 ? -4.190 -12.381 -11.633 1.00 95.88 178 ASP A CA 1
ATOM 1454 C C . ASP A 1 178 ? -3.009 -12.994 -10.883 1.00 95.88 178 ASP A C 1
ATOM 1456 O O . ASP A 1 178 ? -2.002 -13.362 -11.486 1.00 95.88 178 ASP A O 1
ATOM 1460 N N . VAL A 1 179 ? -3.148 -13.138 -9.567 1.00 96.94 179 VAL A N 1
ATOM 1461 C CA . VAL A 1 179 ? -2.143 -13.780 -8.718 1.00 96.94 179 VAL A CA 1
ATOM 1462 C C . VAL A 1 179 ? -2.510 -15.248 -8.523 1.00 96.94 179 VAL A C 1
ATOM 1464 O O . VAL A 1 179 ? -3.620 -15.583 -8.108 1.00 96.94 179 VAL A O 1
ATOM 1467 N N . ARG A 1 180 ? -1.551 -16.139 -8.779 1.00 96.69 180 ARG A N 1
ATOM 1468 C CA . ARG A 1 180 ? -1.637 -17.571 -8.475 1.00 96.69 180 ARG A CA 1
ATOM 1469 C C . ARG A 1 180 ? -0.603 -17.898 -7.410 1.00 96.69 180 ARG A C 1
ATOM 1471 O O . ARG A 1 180 ? 0.546 -18.207 -7.711 1.00 96.69 180 ARG A O 1
ATOM 1478 N N . LEU A 1 181 ? -1.016 -17.787 -6.149 1.00 96.75 181 LEU A N 1
ATOM 1479 C CA . LEU A 1 181 ? -0.105 -17.964 -5.024 1.00 96.75 181 LEU A CA 1
ATOM 1480 C C . LEU A 1 181 ? 0.480 -19.378 -5.000 1.00 96.75 181 LEU A C 1
ATOM 1482 O O . LEU A 1 181 ? -0.257 -20.358 -4.909 1.00 96.75 181 LEU A O 1
ATOM 1486 N N . LYS A 1 182 ? 1.811 -19.473 -4.948 1.00 96.75 182 LYS A N 1
ATOM 1487 C CA . LYS A 1 182 ? 2.522 -20.743 -4.716 1.00 96.75 182 LYS A CA 1
ATOM 1488 C C . LYS A 1 182 ? 2.100 -21.419 -3.405 1.00 96.75 182 LYS A C 1
ATOM 1490 O O . LYS A 1 182 ? 2.130 -22.640 -3.306 1.00 96.75 182 LYS A O 1
ATOM 1495 N N . TYR A 1 183 ? 1.700 -20.626 -2.410 1.00 96.06 183 TYR A N 1
ATOM 1496 C CA . TYR A 1 183 ? 1.034 -21.099 -1.196 1.00 96.06 183 TYR A CA 1
ATOM 1497 C C . TYR A 1 183 ? -0.378 -20.497 -1.135 1.00 96.06 183 TYR A C 1
ATOM 1499 O O . TYR A 1 183 ? -0.516 -19.329 -0.756 1.00 96.06 183 TYR A O 1
ATOM 1507 N N . PRO A 1 184 ? -1.418 -21.251 -1.534 1.00 94.81 184 PRO A N 1
ATOM 1508 C CA . PRO A 1 184 ? -2.785 -20.746 -1.581 1.00 94.81 184 PRO A CA 1
ATOM 1509 C C . PRO A 1 184 ? -3.301 -20.272 -0.216 1.00 94.81 184 PRO A C 1
ATOM 1511 O O . PRO A 1 184 ? -3.010 -20.860 0.828 1.00 94.81 184 PRO A O 1
ATOM 1514 N N . LEU A 1 185 ? -4.103 -19.205 -0.233 1.00 93.31 185 LEU A N 1
ATOM 1515 C CA . LEU A 1 185 ? -4.881 -18.785 0.932 1.00 93.31 185 LEU A CA 1
ATOM 1516 C C . LEU A 1 185 ? -6.134 -19.662 1.087 1.00 93.31 185 LEU A C 1
ATOM 1518 O O . LEU A 1 185 ? -6.623 -20.192 0.088 1.00 93.31 185 LEU A O 1
ATOM 1522 N N . PRO A 1 186 ? -6.724 -19.738 2.294 1.00 89.94 186 PRO A N 1
ATOM 1523 C CA . PRO A 1 186 ? -8.013 -20.385 2.484 1.00 89.94 186 PRO A CA 1
ATOM 1524 C C . PRO A 1 186 ? -9.080 -19.740 1.600 1.00 89.94 186 PRO A C 1
ATOM 1526 O O . PRO A 1 186 ? -9.061 -18.519 1.357 1.00 89.94 186 PRO A O 1
ATOM 1529 N N . ILE A 1 187 ? -10.011 -20.573 1.141 1.00 83.81 187 ILE A N 1
ATOM 1530 C CA . ILE A 1 187 ? -11.199 -20.140 0.408 1.00 83.81 187 ILE A CA 1
ATOM 1531 C C . ILE A 1 187 ? -11.990 -19.192 1.318 1.00 83.81 187 ILE A C 1
ATOM 1533 O O . ILE A 1 187 ? -12.042 -19.386 2.533 1.00 83.81 187 ILE A O 1
ATOM 1537 N N . ARG A 1 188 ? -12.544 -18.117 0.745 1.00 71.38 188 ARG A N 1
ATOM 1538 C CA . ARG A 1 188 ? -13.437 -17.229 1.497 1.00 71.38 188 ARG A CA 1
ATOM 1539 C C . ARG A 1 188 ? -14.693 -18.026 1.858 1.00 71.38 188 ARG A C 1
ATOM 1541 O O . ARG A 1 188 ? -15.362 -18.505 0.949 1.00 71.38 188 ARG A O 1
ATOM 1548 N N . THR A 1 189 ? -14.958 -18.177 3.150 1.00 57.62 189 THR A N 1
ATOM 1549 C CA . THR A 1 189 ? -16.273 -18.563 3.684 1.00 57.62 189 THR A CA 1
ATOM 1550 C C . THR A 1 189 ? -17.206 -17.370 3.689 1.00 57.62 189 THR A C 1
ATOM 1552 O O . THR A 1 189 ? -16.689 -16.260 3.967 1.00 57.62 189 THR A O 1
#

Secondary structure (DSSP, 8-state):
-GGG-TT--EEEEE--GGG--GGGGTT-HHHHHHHHHHHHHHHHHHHHHHH-TTS---EEEEE---S-SSTTHHHHHHHHHHHHHHHHTTT---EEEEEE--GGG-HHHHHHHHHHHHHHHHHHT----HHHHHHHHHHHHHHT-S-S--EE-TT--SEEEEE---GGG-S--S-EE----SSPPPPP-

Sequence (189 aa):
MFFKHQWLAFHCIVIRKGIVDKKYHDGDYDLAMRKHFTKLIQTKISAIHKAHPQRQCEFRIEVDPLPSRYKKADEAFHKIANNMLKKQFGGEVPIRSVVTKDSKESEQIQIADFLLGAVMSAFQGKASSPAKLKVADNIASYLGWDSLQHDTKPHERKFNIWYFHDPTKGPRELETKDVRLKYPLPIRT

Mean predicted aligned error: 4.58 Å